Protein AF-R6QB20-F1 (afdb_monomer)

Nearest PDB structures (foldseek):
  4xhf-assembly3_C  TM=6.180E-01  e=1.637E-06  Shewanella oneidensis MR-1
  8jz1-assembly1_B  TM=5.005E-01  e=9.309E-01  Dioscoreophyllum cumminsii
  5btu-assembly1_A  TM=4.008E-01  e=1.352E+00  Streptomyces rugosporus
  5bu3-assembly2_D  TM=3.676E-01  e=1.531E+00  Streptomyces rugosporus
  7uqn-assembly1_A-2  TM=4.334E-01  e=5.314E+00  Papaver somniferum

Mean predicted aligned error: 7.31 Å

Structure (mmCIF, N/CA/C/O backbone):
data_AF-R6QB20-F1
#
_entry.id   AF-R6QB20-F1
#
loop_
_atom_site.group_PDB
_atom_site.id
_atom_site.type_symbol
_atom_site.label_atom_id
_atom_site.label_alt_id
_atom_site.label_comp_id
_atom_site.label_asym_id
_atom_site.label_entity_id
_atom_site.label_seq_id
_atom_site.pdbx_PDB_ins_code
_atom_site.Cartn_x
_atom_site.Cartn_y
_atom_site.Cartn_z
_atom_site.occupancy
_atom_site.B_iso_or_equiv
_atom_site.auth_seq_id
_atom_site.auth_comp_id
_atom_site.auth_asym_id
_atom_site.auth_atom_id
_atom_site.pdbx_PDB_model_num
ATOM 1 N N . MET A 1 1 ? 30.425 18.078 -45.947 1.00 58.06 1 MET A N 1
ATOM 2 C CA . MET A 1 1 ? 30.416 16.797 -45.203 1.00 58.06 1 MET A CA 1
ATOM 3 C C . MET A 1 1 ? 28.978 16.293 -45.205 1.00 58.06 1 MET A C 1
ATOM 5 O O . MET A 1 1 ? 28.099 17.052 -44.828 1.00 58.06 1 MET A O 1
ATOM 9 N N . SER A 1 2 ? 28.707 15.123 -45.791 1.00 74.38 2 SER A N 1
ATOM 10 C CA . SER A 1 2 ? 27.338 14.713 -46.153 1.00 74.38 2 SER A CA 1
ATOM 11 C C . SER A 1 2 ? 26.527 14.269 -44.929 1.00 74.38 2 SER A C 1
ATOM 13 O O . SER A 1 2 ? 26.894 13.293 -44.278 1.00 74.38 2 SER A O 1
ATOM 15 N N . ILE A 1 3 ? 25.431 14.976 -44.636 1.00 85.69 3 ILE A N 1
ATOM 16 C CA . ILE A 1 3 ? 24.543 14.746 -43.479 1.00 85.69 3 ILE A CA 1
ATOM 17 C C . ILE A 1 3 ? 23.710 13.457 -43.580 1.00 85.69 3 ILE A C 1
ATOM 19 O O . ILE A 1 3 ? 23.201 12.951 -42.585 1.00 85.69 3 ILE A O 1
ATOM 23 N N . VAL A 1 4 ? 23.631 12.868 -44.774 1.00 90.31 4 VAL A N 1
ATOM 24 C CA . VAL A 1 4 ? 22.886 11.626 -45.025 1.00 90.31 4 VAL A CA 1
ATOM 25 C C . VAL A 1 4 ? 23.517 10.430 -44.304 1.00 90.31 4 VAL A C 1
ATOM 27 O O . VAL A 1 4 ? 22.805 9.569 -43.797 1.00 90.31 4 VAL A O 1
ATOM 30 N N . LYS A 1 5 ? 24.853 10.387 -44.203 1.00 87.75 5 LYS A N 1
ATOM 31 C CA . LYS A 1 5 ? 25.569 9.308 -43.503 1.00 87.75 5 LYS A CA 1
ATOM 32 C C . LYS A 1 5 ? 25.230 9.251 -42.004 1.00 87.75 5 LYS A C 1
ATOM 34 O O . LYS A 1 5 ? 24.810 8.186 -41.562 1.00 87.75 5 LYS A O 1
ATOM 39 N N . PRO A 1 6 ? 25.358 10.339 -41.218 1.00 91.00 6 PRO A N 1
ATOM 40 C CA . PRO A 1 6 ? 24.983 10.301 -39.805 1.00 91.00 6 PRO A CA 1
ATOM 41 C C . PRO A 1 6 ? 23.481 10.060 -39.592 1.00 91.00 6 PRO A C 1
ATOM 43 O O . PRO A 1 6 ? 23.130 9.338 -38.665 1.00 91.00 6 PRO A O 1
ATOM 46 N N . ALA A 1 7 ? 22.603 10.569 -40.467 1.00 93.12 7 ALA A N 1
ATOM 47 C CA . ALA A 1 7 ? 21.161 10.312 -40.376 1.00 93.12 7 ALA A CA 1
ATOM 48 C C . ALA A 1 7 ? 20.808 8.824 -40.569 1.00 93.12 7 ALA A C 1
ATOM 50 O O . ALA A 1 7 ? 20.033 8.266 -39.796 1.00 93.12 7 ALA A O 1
ATOM 51 N N . ALA A 1 8 ? 21.412 8.160 -41.560 1.00 94.00 8 ALA A N 1
ATOM 52 C CA . ALA A 1 8 ? 21.197 6.733 -41.798 1.00 94.00 8 ALA A CA 1
ATOM 53 C C . ALA A 1 8 ? 21.749 5.863 -40.657 1.00 94.00 8 ALA A C 1
ATOM 55 O O . ALA A 1 8 ? 21.098 4.908 -40.240 1.00 94.00 8 ALA A O 1
ATOM 56 N N . ILE A 1 9 ? 22.925 6.213 -40.121 1.00 95.00 9 ILE A N 1
ATOM 57 C CA . ILE A 1 9 ? 23.518 5.511 -38.974 1.00 95.00 9 ILE A CA 1
ATOM 58 C C . ILE A 1 9 ? 22.607 5.630 -37.746 1.00 95.00 9 ILE A C 1
ATOM 60 O O . ILE A 1 9 ? 22.343 4.626 -37.090 1.00 95.00 9 ILE A O 1
ATOM 64 N N . LEU A 1 10 ? 22.083 6.828 -37.465 1.00 94.94 10 LEU A N 1
ATOM 65 C CA . LEU A 1 10 ? 21.158 7.042 -36.353 1.00 94.94 10 LEU A CA 1
ATOM 66 C C . LEU A 1 10 ? 19.876 6.217 -36.514 1.00 94.94 10 LEU A C 1
ATOM 68 O O . LEU A 1 10 ? 19.465 5.558 -35.567 1.00 94.94 10 LEU A O 1
ATOM 72 N N . LEU A 1 11 ? 19.283 6.196 -37.713 1.00 95.56 11 LEU A N 1
ATOM 73 C CA . LEU A 1 11 ? 18.075 5.414 -37.990 1.00 95.56 11 LEU A CA 1
ATOM 74 C C . LEU A 1 11 ? 18.293 3.916 -37.739 1.00 95.56 11 LEU A C 1
ATOM 76 O O . LEU A 1 11 ? 17.445 3.270 -37.127 1.00 95.56 11 LEU A O 1
ATOM 80 N N . ILE A 1 12 ? 19.438 3.376 -38.163 1.00 96.75 12 ILE A N 1
ATOM 81 C CA . ILE A 1 12 ? 19.791 1.968 -37.934 1.00 96.75 12 ILE A CA 1
ATOM 82 C C . ILE A 1 12 ? 19.954 1.689 -36.439 1.00 96.75 12 ILE A C 1
ATOM 84 O O . ILE A 1 12 ? 19.415 0.704 -35.941 1.00 96.75 12 ILE A O 1
ATOM 88 N N . ILE A 1 13 ? 20.656 2.558 -35.708 1.00 96.12 13 ILE A N 1
ATOM 89 C CA . ILE A 1 13 ? 20.839 2.398 -34.261 1.00 96.12 13 ILE A CA 1
ATOM 90 C C . ILE A 1 13 ? 19.486 2.446 -33.543 1.00 96.12 13 ILE A C 1
ATOM 92 O O . ILE A 1 13 ? 19.210 1.569 -32.730 1.00 96.12 13 ILE A O 1
ATOM 96 N N . CYS A 1 14 ? 18.618 3.407 -33.871 1.00 95.75 14 CYS A N 1
ATOM 97 C CA . CYS A 1 14 ? 17.274 3.495 -33.299 1.00 95.75 14 CYS A CA 1
ATOM 98 C C . CYS A 1 14 ? 16.456 2.230 -33.582 1.00 95.75 14 CYS A C 1
ATOM 100 O O . CYS A 1 14 ? 15.867 1.679 -32.659 1.00 95.75 14 CYS A O 1
ATOM 102 N N . ALA A 1 15 ? 16.471 1.728 -34.821 1.00 96.00 15 ALA A N 1
ATOM 103 C CA . ALA A 1 15 ? 15.758 0.505 -35.182 1.00 96.00 15 ALA A CA 1
ATOM 104 C C . ALA A 1 15 ? 16.257 -0.713 -34.387 1.00 96.00 15 ALA A C 1
ATOM 106 O O . ALA A 1 15 ? 15.451 -1.503 -33.899 1.00 96.00 15 ALA A O 1
ATOM 107 N N . ILE A 1 16 ? 17.575 -0.840 -34.204 1.00 96.94 16 ILE A N 1
ATOM 108 C CA . ILE A 1 16 ? 18.170 -1.926 -33.417 1.00 96.94 16 ILE A CA 1
ATOM 109 C C . ILE A 1 16 ? 17.792 -1.794 -31.936 1.00 96.94 16 ILE A C 1
ATOM 111 O O . ILE A 1 16 ? 17.337 -2.767 -31.343 1.00 96.94 16 ILE A O 1
ATOM 115 N N . VAL A 1 17 ? 17.936 -0.607 -31.336 1.00 96.12 17 VAL A N 1
ATOM 116 C CA . VAL A 1 17 ? 17.628 -0.381 -29.912 1.00 96.12 17 VAL A CA 1
ATOM 117 C C . VAL A 1 17 ? 16.144 -0.602 -29.624 1.00 96.12 17 VAL A C 1
ATOM 119 O O . VAL A 1 17 ? 15.814 -1.309 -28.675 1.00 96.12 17 VAL A O 1
ATOM 122 N N . SER A 1 18 ? 15.245 -0.066 -30.454 1.00 94.88 18 SER A N 1
ATOM 123 C CA . SER A 1 18 ? 13.803 -0.296 -30.319 1.00 94.88 18 SER A CA 1
ATOM 124 C C . SER A 1 18 ? 13.433 -1.764 -30.532 1.00 94.88 18 SER A C 1
ATOM 126 O O . SER A 1 18 ? 12.579 -2.275 -29.814 1.00 94.88 18 SER A O 1
ATOM 128 N N . GLY A 1 19 ? 14.090 -2.460 -31.466 1.00 95.50 19 GLY A N 1
ATOM 129 C CA . GLY A 1 19 ? 13.888 -3.894 -31.684 1.00 95.50 19 GLY A CA 1
ATOM 130 C C . GLY A 1 19 ? 14.308 -4.739 -30.479 1.00 95.50 19 GLY A C 1
ATOM 131 O O . GLY A 1 19 ? 13.548 -5.598 -30.037 1.00 95.50 19 GLY A O 1
ATOM 132 N N . ILE A 1 20 ? 15.480 -4.456 -29.901 1.00 95.44 20 ILE A N 1
ATOM 133 C CA . ILE A 1 20 ? 15.955 -5.126 -28.681 1.00 95.44 20 ILE A CA 1
ATOM 134 C C . ILE A 1 20 ? 15.006 -4.839 -27.515 1.00 95.44 20 ILE A C 1
ATOM 136 O O . ILE A 1 20 ? 14.614 -5.768 -26.814 1.00 95.44 20 ILE A O 1
ATOM 140 N N . LEU A 1 21 ? 14.601 -3.580 -27.322 1.00 92.62 21 LEU A N 1
ATOM 141 C CA . LEU A 1 21 ? 13.688 -3.199 -26.245 1.00 92.62 21 LEU A CA 1
ATOM 142 C C . LEU A 1 21 ? 12.317 -3.875 -26.390 1.00 92.62 21 LEU A C 1
ATOM 144 O O . LEU A 1 21 ? 11.781 -4.370 -25.403 1.00 92.62 21 LEU A O 1
ATOM 148 N N . GLY A 1 22 ? 11.783 -3.949 -27.612 1.00 92.12 22 GLY A N 1
ATOM 149 C CA . GLY A 1 22 ? 10.528 -4.642 -27.903 1.00 92.12 22 GLY A CA 1
ATOM 150 C C . GLY A 1 22 ? 10.599 -6.139 -27.598 1.00 92.12 22 GLY A C 1
ATOM 151 O O . GLY A 1 22 ? 9.698 -6.669 -26.957 1.00 92.12 22 GLY A O 1
ATOM 152 N N . TYR A 1 23 ? 11.693 -6.803 -27.983 1.00 93.25 23 TYR A N 1
ATOM 153 C CA . TYR A 1 23 ? 11.905 -8.220 -27.673 1.00 93.25 23 TYR A CA 1
ATOM 154 C C . TYR A 1 23 ? 12.045 -8.474 -26.168 1.00 93.25 23 TYR A C 1
ATOM 156 O O . TYR A 1 23 ? 11.428 -9.395 -25.638 1.00 93.25 23 TYR A O 1
ATOM 164 N N . VAL A 1 24 ? 12.830 -7.647 -25.467 1.00 90.06 24 VAL A N 1
ATOM 165 C CA . VAL A 1 24 ? 12.967 -7.747 -24.007 1.00 90.06 24 VAL A CA 1
ATOM 166 C C . VAL A 1 24 ? 11.603 -7.584 -23.345 1.00 90.06 24 VAL A C 1
ATOM 168 O O . VAL A 1 24 ? 11.243 -8.427 -22.533 1.00 90.06 24 VAL A O 1
ATOM 171 N N . ASN A 1 25 ? 10.827 -6.573 -23.744 1.00 88.44 25 ASN A N 1
ATOM 172 C CA . ASN A 1 25 ? 9.492 -6.329 -23.208 1.00 88.44 25 ASN A CA 1
ATOM 173 C C . ASN A 1 25 ? 8.558 -7.540 -23.384 1.00 88.44 25 ASN A C 1
ATOM 175 O O . ASN A 1 25 ? 7.886 -7.934 -22.432 1.00 88.44 25 ASN A O 1
ATOM 179 N N . ASP A 1 26 ? 8.541 -8.152 -24.570 1.00 88.06 26 ASP A N 1
ATOM 180 C CA . ASP A 1 26 ? 7.696 -9.316 -24.871 1.00 88.06 26 ASP A CA 1
ATOM 181 C C . ASP A 1 26 ? 8.045 -10.521 -23.979 1.00 88.06 26 ASP A C 1
ATOM 183 O O . ASP A 1 26 ? 7.175 -11.114 -23.341 1.00 88.06 26 ASP A O 1
ATOM 187 N N . VAL A 1 27 ? 9.342 -10.809 -23.821 1.00 86.75 27 VAL A N 1
ATOM 188 C CA . VAL A 1 27 ? 9.823 -11.893 -22.947 1.00 86.75 27 VAL A CA 1
ATOM 189 C C . VAL A 1 27 ? 9.562 -11.599 -21.463 1.00 86.75 27 VAL A C 1
ATOM 191 O O . VAL A 1 27 ? 9.302 -12.524 -20.694 1.00 86.75 27 VAL A O 1
ATOM 194 N N . THR A 1 28 ? 9.616 -10.333 -21.033 1.00 82.88 28 THR A N 1
ATOM 195 C CA . THR A 1 28 ? 9.435 -9.957 -19.621 1.00 82.88 28 THR A CA 1
ATOM 196 C C . THR A 1 28 ? 7.980 -9.776 -19.199 1.00 82.88 28 THR A C 1
ATOM 198 O O . THR A 1 28 ? 7.689 -9.879 -18.011 1.00 82.88 28 THR A O 1
ATOM 201 N N . THR A 1 29 ? 7.051 -9.537 -20.127 1.00 81.81 29 THR A N 1
ATOM 202 C CA . THR A 1 29 ? 5.655 -9.209 -19.781 1.00 81.81 29 THR A CA 1
ATOM 203 C C . THR A 1 29 ? 4.974 -10.340 -19.003 1.00 81.81 29 THR A C 1
ATOM 205 O O . THR A 1 29 ? 4.369 -10.101 -17.960 1.00 81.81 29 THR A O 1
ATOM 208 N N . ALA A 1 30 ? 5.112 -11.587 -19.461 1.00 80.38 30 ALA A N 1
ATOM 209 C CA . ALA A 1 30 ? 4.502 -12.743 -18.803 1.00 80.38 30 ALA A CA 1
ATOM 210 C C . ALA A 1 30 ? 5.030 -13.009 -17.373 1.00 80.38 30 ALA A C 1
ATOM 212 O O . ALA A 1 30 ? 4.208 -13.171 -16.467 1.00 80.38 30 ALA A O 1
ATOM 213 N N . PRO A 1 31 ? 6.356 -13.052 -17.113 1.00 79.88 31 PRO A N 1
ATOM 214 C CA . PRO A 1 31 ? 6.858 -13.247 -15.754 1.00 79.88 31 PRO A CA 1
ATOM 215 C C . PRO A 1 31 ? 6.544 -12.071 -14.821 1.00 79.88 31 PRO A C 1
ATOM 217 O O . PRO A 1 31 ? 6.307 -12.316 -13.642 1.00 79.88 31 PRO A O 1
ATOM 220 N N . ILE A 1 32 ? 6.488 -10.831 -15.326 1.00 78.94 32 ILE A N 1
ATOM 221 C CA . ILE A 1 32 ? 6.055 -9.668 -14.534 1.00 78.94 32 ILE A CA 1
ATOM 222 C C . ILE A 1 32 ? 4.594 -9.837 -14.122 1.00 78.94 32 ILE A C 1
ATOM 224 O O . ILE A 1 32 ? 4.299 -9.792 -12.937 1.00 78.94 32 ILE A O 1
ATOM 228 N N . ALA A 1 33 ? 3.700 -10.157 -15.061 1.00 78.62 33 ALA A N 1
ATOM 229 C CA . ALA A 1 33 ? 2.288 -10.367 -14.746 1.00 78.62 33 ALA A CA 1
ATOM 230 C C . ALA A 1 33 ? 2.070 -11.499 -13.722 1.00 78.62 33 ALA A C 1
ATOM 232 O O . ALA A 1 33 ? 1.212 -11.399 -12.847 1.00 78.62 33 ALA A O 1
ATOM 233 N N . ALA A 1 34 ? 2.859 -12.577 -13.802 1.00 78.94 34 ALA A N 1
ATOM 234 C CA . ALA A 1 34 ? 2.801 -13.667 -12.830 1.00 78.94 34 ALA A CA 1
ATOM 235 C C . ALA A 1 34 ? 3.319 -13.250 -11.442 1.00 78.94 34 ALA A C 1
ATOM 237 O O . ALA A 1 34 ? 2.730 -13.632 -10.429 1.00 78.94 34 ALA A O 1
ATOM 238 N N . ALA A 1 35 ? 4.407 -12.477 -11.389 1.00 78.12 35 ALA A N 1
ATOM 239 C CA . ALA A 1 35 ? 4.949 -11.943 -10.144 1.00 78.12 35 ALA A CA 1
ATOM 240 C C . ALA A 1 35 ? 3.993 -10.926 -9.504 1.00 78.12 35 ALA A C 1
ATOM 242 O O . ALA A 1 35 ? 3.761 -10.992 -8.298 1.00 78.12 35 ALA A O 1
ATOM 243 N N . ASP A 1 36 ? 3.388 -10.055 -10.310 1.00 80.06 36 ASP A N 1
ATOM 244 C CA . ASP A 1 36 ? 2.406 -9.066 -9.873 1.00 80.06 36 ASP A CA 1
ATOM 245 C C . ASP A 1 36 ? 1.179 -9.761 -9.294 1.00 80.06 36 ASP A C 1
ATOM 247 O O . ASP A 1 36 ? 0.813 -9.490 -8.157 1.00 80.06 36 ASP A O 1
ATOM 251 N N . LYS A 1 37 ? 0.610 -10.745 -10.006 1.00 78.38 37 LYS A N 1
ATOM 252 C CA . LYS A 1 37 ? -0.532 -11.521 -9.505 1.00 78.38 37 LYS A CA 1
ATOM 253 C C . LYS A 1 37 ? -0.220 -12.200 -8.171 1.00 78.38 37 LYS A C 1
ATOM 255 O O . LYS A 1 37 ? -1.018 -12.122 -7.242 1.00 78.38 37 LYS A O 1
ATOM 260 N N . LYS A 1 38 ? 0.947 -12.841 -8.063 1.00 83.56 38 LYS A N 1
ATOM 261 C CA . LYS A 1 38 ? 1.379 -13.480 -6.816 1.00 83.56 38 LYS A CA 1
ATOM 262 C C . LYS A 1 38 ? 1.516 -12.458 -5.683 1.00 83.56 38 LYS A C 1
ATOM 264 O O . LYS A 1 38 ? 1.049 -12.712 -4.580 1.00 83.56 38 LYS A O 1
ATOM 269 N N . THR A 1 39 ? 2.125 -11.309 -5.962 1.00 84.25 39 THR A N 1
ATOM 270 C CA . THR A 1 39 ? 2.299 -10.231 -4.979 1.00 84.25 39 THR A CA 1
ATOM 271 C C . THR A 1 39 ? 0.946 -9.681 -4.538 1.00 84.25 39 THR A C 1
ATOM 273 O O . THR A 1 39 ? 0.722 -9.503 -3.349 1.00 84.25 39 THR A O 1
ATOM 276 N N . THR A 1 40 ? 0.010 -9.484 -5.468 1.00 84.81 40 THR A N 1
ATOM 277 C CA . THR A 1 40 ? -1.364 -9.067 -5.172 1.00 84.81 40 THR A CA 1
ATOM 278 C C . THR A 1 40 ? -2.069 -10.073 -4.264 1.00 84.81 40 THR A C 1
ATOM 280 O O . THR A 1 40 ? -2.634 -9.666 -3.255 1.00 84.81 40 THR A O 1
ATOM 283 N N . GLU A 1 41 ? -2.002 -11.372 -4.564 1.00 85.25 41 GLU A N 1
ATOM 284 C CA . GLU A 1 41 ? -2.599 -12.423 -3.724 1.00 85.25 41 GLU A CA 1
ATOM 285 C C . GLU A 1 41 ? -1.961 -12.476 -2.322 1.00 85.25 41 GLU A C 1
ATOM 287 O O . GLU A 1 41 ? -2.660 -12.607 -1.316 1.00 85.25 41 GLU A O 1
ATOM 292 N N . GLU A 1 42 ? -0.635 -12.338 -2.229 1.00 89.38 42 GLU A N 1
ATOM 293 C CA . GLU A 1 42 ? 0.084 -12.266 -0.951 1.00 89.38 42 GLU A CA 1
ATOM 294 C C . GLU A 1 42 ? -0.313 -11.019 -0.147 1.00 89.38 42 GLU A C 1
ATOM 296 O O . GLU A 1 42 ? -0.587 -11.123 1.050 1.00 89.38 42 GLU A O 1
ATOM 301 N N . SER A 1 43 ? -0.411 -9.856 -0.796 1.00 92.06 43 SER A N 1
ATOM 302 C CA . SER A 1 43 ? -0.860 -8.605 -0.181 1.00 92.06 43 SER A CA 1
ATOM 303 C C . SER A 1 43 ? -2.297 -8.694 0.315 1.00 92.06 43 SER A C 1
ATOM 305 O O . SER A 1 43 ? -2.567 -8.270 1.436 1.00 92.06 43 SER A O 1
ATOM 307 N N . MET A 1 44 ? -3.195 -9.293 -0.468 1.00 91.50 44 MET A N 1
ATOM 308 C CA . MET A 1 44 ? -4.591 -9.506 -0.089 1.00 91.50 44 MET A CA 1
ATOM 309 C C . MET A 1 44 ? -4.680 -10.335 1.197 1.00 91.50 44 MET A C 1
ATOM 311 O O . MET A 1 44 ? -5.293 -9.910 2.177 1.00 91.50 44 MET A O 1
ATOM 315 N N . ASN A 1 45 ? -3.976 -11.468 1.245 1.00 90.88 45 ASN A N 1
ATOM 316 C CA . ASN A 1 45 ? -3.938 -12.325 2.433 1.00 90.88 45 ASN A CA 1
ATOM 317 C C . ASN A 1 45 ? -3.255 -11.655 3.639 1.00 90.88 45 ASN A C 1
ATOM 319 O O . ASN A 1 45 ? -3.594 -11.961 4.781 1.00 90.88 45 ASN A O 1
ATOM 323 N N . ALA A 1 46 ? -2.302 -10.748 3.403 1.00 91.69 46 ALA A N 1
ATOM 324 C CA . ALA A 1 46 ? -1.637 -9.995 4.463 1.00 91.69 46 ALA A CA 1
ATOM 325 C C . ALA A 1 46 ? -2.546 -8.927 5.091 1.00 91.69 46 ALA A C 1
ATOM 327 O O . ALA A 1 46 ? -2.412 -8.646 6.281 1.00 91.69 46 ALA A O 1
ATOM 328 N N . VAL A 1 47 ? -3.453 -8.327 4.312 1.00 92.75 47 VAL A N 1
ATOM 329 C CA . VAL A 1 47 ? -4.363 -7.292 4.822 1.00 92.75 47 VAL A CA 1
ATOM 330 C C . VAL A 1 47 ? -5.660 -7.855 5.383 1.00 92.75 47 VAL A C 1
ATOM 332 O O . VAL A 1 47 ? -6.227 -7.254 6.291 1.00 92.75 47 VAL A O 1
ATOM 335 N N . LEU A 1 48 ? -6.124 -9.004 4.889 1.00 91.25 48 LEU A N 1
ATOM 336 C CA . LEU A 1 48 ? -7.313 -9.690 5.388 1.00 91.25 48 LEU A CA 1
ATOM 337 C C . LEU A 1 48 ? -7.052 -11.201 5.413 1.00 91.25 48 LEU A C 1
ATOM 339 O O . LEU A 1 48 ? -7.204 -11.904 4.413 1.00 91.25 48 LEU A O 1
ATOM 343 N N . ALA A 1 49 ? -6.649 -11.702 6.579 1.00 88.88 49 ALA A N 1
ATOM 344 C CA . ALA A 1 49 ? -6.367 -13.121 6.773 1.00 88.88 49 ALA A CA 1
ATOM 345 C C . ALA A 1 49 ? -7.631 -13.976 6.601 1.00 88.88 49 ALA A C 1
ATOM 347 O O . ALA A 1 49 ? -8.734 -13.518 6.896 1.00 88.88 49 ALA A O 1
ATOM 348 N N . ASP A 1 50 ? -7.476 -15.234 6.181 1.00 85.94 50 ASP A N 1
ATOM 349 C CA . ASP A 1 50 ? -8.545 -16.244 6.085 1.00 85.94 50 ASP A CA 1
ATOM 350 C C . ASP A 1 50 ? -9.790 -15.790 5.296 1.00 85.94 50 ASP A C 1
ATOM 352 O O . ASP A 1 50 ? -10.923 -16.100 5.677 1.00 85.94 50 ASP A O 1
ATOM 356 N N . ALA A 1 51 ? -9.597 -15.000 4.238 1.00 88.81 51 ALA A N 1
ATOM 357 C CA . ALA A 1 51 ? -10.658 -14.588 3.326 1.00 88.81 51 ALA A CA 1
ATOM 358 C C . ALA A 1 51 ? -10.655 -15.445 2.052 1.00 88.81 51 ALA A C 1
ATOM 360 O O . ALA A 1 51 ? -9.604 -15.786 1.511 1.00 88.81 51 ALA A O 1
ATOM 361 N N . GLN A 1 52 ? -11.846 -15.773 1.553 1.00 91.31 52 GLN A N 1
ATOM 362 C CA . GLN A 1 52 ? -12.035 -16.306 0.207 1.00 91.31 52 GLN A CA 1
ATOM 363 C C . GLN A 1 52 ? -12.286 -15.138 -0.745 1.00 91.31 52 GLN A C 1
ATOM 365 O O . GLN A 1 52 ? -13.287 -14.435 -0.617 1.00 91.31 52 GLN A O 1
ATOM 370 N N . TRP A 1 53 ? -11.363 -14.903 -1.673 1.00 92.19 53 TRP A N 1
ATOM 371 C CA . TRP A 1 53 ? -11.427 -13.751 -2.568 1.00 92.19 53 TRP A CA 1
ATOM 372 C C . TRP A 1 53 ? -12.485 -13.936 -3.654 1.00 92.19 53 TRP A C 1
ATOM 374 O O . TRP A 1 53 ? -12.480 -14.934 -4.377 1.00 92.19 53 TRP A O 1
ATOM 384 N N . GLY A 1 54 ? -13.399 -12.970 -3.745 1.00 89.62 54 GLY A N 1
ATOM 385 C CA . GLY A 1 54 ? -14.353 -12.856 -4.841 1.00 89.62 54 GLY A CA 1
ATOM 386 C C . GLY A 1 54 ? -13.737 -12.211 -6.083 1.00 89.62 54 GLY A C 1
ATOM 387 O O . GLY A 1 54 ? -12.519 -12.126 -6.234 1.00 89.62 54 GLY A O 1
ATOM 388 N N . GLU A 1 55 ? -14.594 -11.751 -6.991 1.00 89.81 55 GLU A N 1
ATOM 389 C CA . GLU A 1 55 ? -14.161 -11.069 -8.211 1.00 89.81 55 GLU A CA 1
ATOM 390 C C . GLU A 1 55 ? -13.627 -9.664 -7.899 1.00 89.81 55 GLU A C 1
ATOM 392 O O . GLU A 1 55 ? -14.279 -8.875 -7.213 1.00 89.81 55 GLU A O 1
ATOM 397 N N . THR A 1 56 ? -12.433 -9.354 -8.405 1.00 92.38 56 THR A N 1
ATOM 398 C CA . THR A 1 56 ? -11.847 -8.014 -8.315 1.00 92.38 56 THR A CA 1
ATOM 399 C C . THR A 1 56 ? -12.605 -7.047 -9.214 1.00 92.38 56 THR A C 1
ATOM 401 O O . THR A 1 56 ? -12.749 -7.280 -10.413 1.00 92.38 56 THR A O 1
ATOM 404 N N . VAL A 1 57 ? -13.034 -5.927 -8.639 1.00 92.69 57 VAL A N 1
ATOM 405 C CA . VAL A 1 57 ? -13.630 -4.815 -9.372 1.00 92.69 57 VAL A CA 1
ATOM 406 C C . VAL A 1 57 ? -12.557 -3.760 -9.606 1.00 92.69 57 VAL A C 1
ATOM 408 O O . VAL A 1 57 ? -12.090 -3.110 -8.670 1.00 92.69 57 VAL A O 1
ATOM 411 N N . GLU A 1 58 ? -12.161 -3.601 -10.865 1.00 93.12 58 GLU A N 1
ATOM 412 C CA . GLU A 1 58 ? -11.261 -2.533 -11.299 1.00 93.12 58 GLU A CA 1
ATOM 413 C C . GLU A 1 58 ? -12.015 -1.200 -11.351 1.00 93.12 58 GLU A C 1
ATOM 415 O O . GLU A 1 58 ? -13.107 -1.097 -11.915 1.00 93.12 58 GLU A O 1
ATOM 420 N N . VAL A 1 59 ? -11.413 -0.165 -10.776 1.00 93.12 5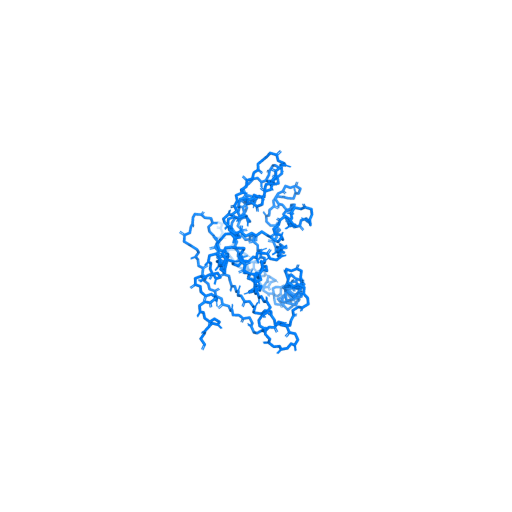9 VAL A N 1
ATOM 421 C CA . VAL A 1 59 ? -11.946 1.195 -10.728 1.00 93.12 59 VAL A CA 1
ATOM 422 C C . VAL A 1 59 ?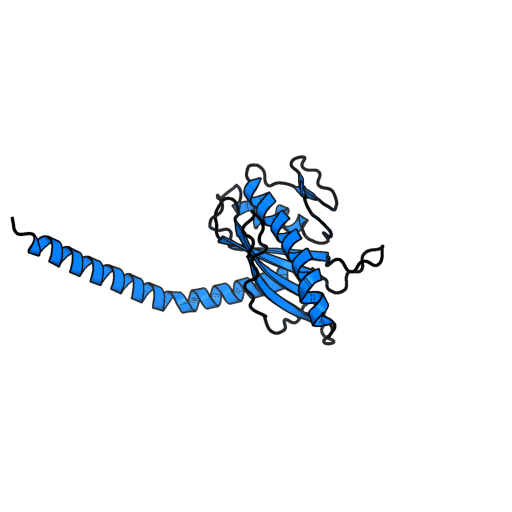 -10.846 2.197 -11.073 1.00 93.12 59 VAL A C 1
ATOM 424 O O . VAL A 1 59 ? -9.661 1.892 -11.060 1.00 93.12 59 VAL A O 1
ATOM 427 N N . ASN A 1 60 ? -11.229 3.422 -11.410 1.00 92.69 60 ASN A N 1
ATOM 428 C CA . ASN A 1 60 ? -10.280 4.523 -11.539 1.00 92.69 60 ASN A CA 1
ATOM 429 C C . ASN A 1 60 ? -10.855 5.731 -10.810 1.00 92.69 60 ASN A C 1
ATOM 431 O O . ASN A 1 60 ? -11.372 6.662 -11.429 1.00 92.69 60 ASN A O 1
ATOM 435 N N . TYR A 1 61 ? -10.872 5.637 -9.483 1.00 91.88 61 TYR A N 1
ATOM 436 C CA . TYR A 1 61 ? -11.418 6.681 -8.631 1.00 91.88 61 TYR A CA 1
ATOM 437 C C . TYR A 1 61 ? -10.287 7.591 -8.161 1.00 91.88 61 TYR A C 1
ATOM 439 O O . TYR A 1 61 ? -9.494 7.227 -7.293 1.00 91.88 61 TYR A O 1
ATOM 447 N N . GLU A 1 62 ? -10.215 8.778 -8.757 1.00 90.94 62 GLU A N 1
ATOM 448 C CA . GLU A 1 62 ? -9.348 9.856 -8.292 1.00 90.94 62 GLU A CA 1
ATOM 449 C C . GLU A 1 62 ? -10.025 10.548 -7.107 1.00 90.94 62 GLU A C 1
ATOM 451 O O . GLU A 1 62 ? -11.163 11.009 -7.215 1.00 90.94 62 GLU A O 1
ATOM 456 N N . THR A 1 63 ? -9.336 10.637 -5.969 1.00 84.12 63 THR A N 1
ATOM 457 C CA . THR A 1 63 ? -9.910 11.211 -4.738 1.00 84.12 63 THR A CA 1
ATOM 458 C C . THR A 1 63 ? -10.137 12.722 -4.845 1.00 84.12 63 THR A C 1
ATOM 460 O O . THR A 1 63 ? -10.886 13.296 -4.052 1.00 84.12 63 THR A O 1
ATOM 463 N N . GLY A 1 64 ? -9.537 13.365 -5.856 1.00 75.38 64 GLY A N 1
ATOM 464 C CA . GLY A 1 64 ? -9.660 14.797 -6.132 1.00 75.38 64 GLY A CA 1
ATOM 465 C C . GLY A 1 64 ? -8.931 15.681 -5.121 1.00 75.38 64 GLY A C 1
ATOM 466 O O . GLY A 1 64 ? -9.134 16.895 -5.119 1.00 75.38 64 GLY A O 1
ATOM 467 N N . ASP A 1 65 ? -8.109 15.084 -4.259 1.00 75.31 65 ASP A N 1
ATOM 468 C CA . ASP A 1 65 ? -7.287 15.786 -3.288 1.00 75.31 65 ASP A CA 1
ATOM 469 C C . ASP A 1 65 ? -5.900 16.148 -3.849 1.00 75.31 65 ASP A C 1
ATOM 471 O O . ASP A 1 65 ? -5.476 15.702 -4.919 1.00 75.31 65 ASP A O 1
ATOM 475 N N . ASP A 1 66 ? -5.158 16.961 -3.097 1.00 74.81 66 ASP A N 1
ATOM 476 C CA . ASP A 1 66 ? -3.780 17.327 -3.444 1.00 74.81 66 ASP A CA 1
ATOM 477 C C . ASP A 1 66 ? -2.780 16.163 -3.248 1.00 74.81 66 ASP A C 1
ATOM 479 O O . ASP A 1 66 ? -1.600 16.295 -3.597 1.00 74.81 66 ASP A O 1
ATOM 483 N N . ASN A 1 67 ? -3.216 15.023 -2.691 1.00 73.69 67 ASN A N 1
ATOM 484 C CA . ASN A 1 67 ? -2.365 13.863 -2.413 1.00 73.69 67 ASN A CA 1
ATOM 485 C C . ASN A 1 67 ? -2.154 12.996 -3.661 1.00 73.69 67 ASN A C 1
ATOM 487 O O . ASN A 1 67 ? -1.189 12.230 -3.723 1.00 73.69 67 ASN A O 1
ATOM 491 N N . GLY A 1 68 ? -3.006 13.151 -4.681 1.00 85.50 68 GLY A N 1
ATOM 492 C CA . GLY A 1 68 ? -2.905 12.398 -5.930 1.00 85.50 68 GLY A CA 1
ATOM 493 C C . GLY A 1 68 ? -3.174 10.909 -5.726 1.00 85.50 68 GLY A C 1
ATOM 494 O O . GLY A 1 68 ? -2.549 10.075 -6.386 1.00 85.50 68 GLY A O 1
ATOM 495 N N . THR A 1 69 ? -4.051 10.584 -4.774 1.00 93.44 69 THR A N 1
ATOM 496 C CA . THR A 1 69 ? -4.481 9.216 -4.502 1.00 93.44 69 THR A CA 1
ATOM 497 C C . THR A 1 69 ? -5.472 8.761 -5.575 1.00 93.44 69 THR A C 1
ATOM 499 O O . THR A 1 69 ? -6.438 9.448 -5.910 1.00 93.44 69 THR A O 1
ATOM 502 N N . VAL A 1 70 ? -5.236 7.566 -6.107 1.00 95.75 70 VAL A N 1
ATOM 503 C CA . VAL A 1 70 ? -6.115 6.883 -7.053 1.00 95.75 70 VAL A CA 1
ATOM 504 C C . VAL A 1 70 ? -6.410 5.495 -6.511 1.00 95.75 70 VAL A C 1
ATOM 506 O O . VAL A 1 70 ? -5.499 4.689 -6.316 1.00 95.75 70 VAL A O 1
ATOM 509 N N . ILE A 1 71 ? -7.684 5.206 -6.277 1.00 95.56 71 ILE A N 1
ATOM 510 C CA . ILE A 1 71 ? -8.141 3.856 -5.953 1.00 95.56 71 ILE A CA 1
ATOM 511 C C . ILE A 1 71 ? -8.307 3.117 -7.276 1.00 95.56 71 ILE A C 1
ATOM 513 O O . ILE A 1 71 ? -9.014 3.591 -8.169 1.00 95.56 71 ILE A O 1
ATOM 517 N N . THR A 1 72 ? -7.614 1.986 -7.406 1.00 95.56 72 THR A N 1
ATOM 518 C CA . THR A 1 72 ? -7.497 1.244 -8.669 1.00 95.56 72 THR A CA 1
ATOM 519 C C . THR A 1 72 ? -8.351 -0.013 -8.690 1.00 95.56 72 THR A C 1
ATOM 521 O O . THR A 1 72 ? -8.799 -0.434 -9.746 1.00 95.56 72 THR A O 1
ATOM 524 N N . SER A 1 73 ? -8.590 -0.640 -7.540 1.00 94.56 73 SER A N 1
ATOM 525 C CA . SER A 1 73 ? -9.493 -1.787 -7.466 1.00 94.56 73 SER A CA 1
ATOM 526 C C . SER A 1 73 ? -9.951 -2.064 -6.044 1.00 94.56 73 SER A C 1
ATOM 528 O O . SER A 1 73 ? -9.312 -1.647 -5.078 1.00 94.56 73 SER A O 1
ATOM 530 N N . TYR A 1 74 ? -11.046 -2.805 -5.911 1.00 94.44 74 TYR A N 1
ATOM 531 C CA . TYR A 1 74 ? -11.415 -3.455 -4.660 1.00 94.44 74 TYR A CA 1
ATOM 532 C C . TYR A 1 74 ? -11.822 -4.905 -4.914 1.00 94.44 74 TYR A C 1
ATOM 534 O O . TYR A 1 74 ? -12.376 -5.242 -5.957 1.00 94.44 74 TYR A O 1
ATOM 542 N N . THR A 1 75 ? -11.523 -5.786 -3.966 1.00 94.31 75 THR A N 1
ATOM 543 C CA . THR A 1 75 ? -11.867 -7.211 -4.034 1.00 94.31 75 THR A CA 1
ATOM 544 C C . THR A 1 75 ? -12.568 -7.613 -2.740 1.00 94.31 75 THR A C 1
ATOM 546 O O . THR A 1 75 ? -11.984 -7.426 -1.669 1.00 94.31 75 THR A O 1
ATOM 549 N N . PRO A 1 76 ? -13.802 -8.144 -2.793 1.00 93.19 76 PRO A N 1
ATOM 550 C CA . PRO A 1 76 ? -14.483 -8.632 -1.604 1.00 93.19 76 PRO A CA 1
ATOM 551 C C . PRO A 1 76 ? -13.793 -9.894 -1.079 1.00 93.19 76 PRO A C 1
ATOM 553 O O . PRO A 1 76 ? -13.503 -10.827 -1.830 1.00 93.19 76 PRO A O 1
ATOM 556 N N . GLY A 1 77 ? -13.548 -9.922 0.225 1.00 92.12 77 GLY A N 1
ATOM 557 C CA . GLY A 1 77 ? -13.147 -11.106 0.968 1.00 92.12 77 GLY A CA 1
ATOM 558 C C . GLY A 1 77 ? -14.364 -11.725 1.645 1.00 92.12 77 GLY A C 1
ATOM 559 O O . GLY A 1 77 ? -15.092 -11.046 2.370 1.00 92.12 77 GLY A O 1
ATOM 560 N N . LEU A 1 78 ? -14.586 -13.014 1.417 1.00 90.50 78 LEU A N 1
ATOM 561 C CA . LEU A 1 78 ? -15.728 -13.760 1.935 1.00 90.50 78 LEU A CA 1
ATOM 562 C C . LEU A 1 78 ? -15.304 -14.709 3.057 1.00 90.50 78 LEU A C 1
ATOM 564 O O . LEU A 1 78 ? -14.204 -15.268 3.050 1.00 90.50 78 LEU A O 1
ATOM 568 N N . ASN A 1 79 ? -16.200 -14.919 4.011 1.00 89.19 79 ASN A N 1
ATOM 569 C CA . A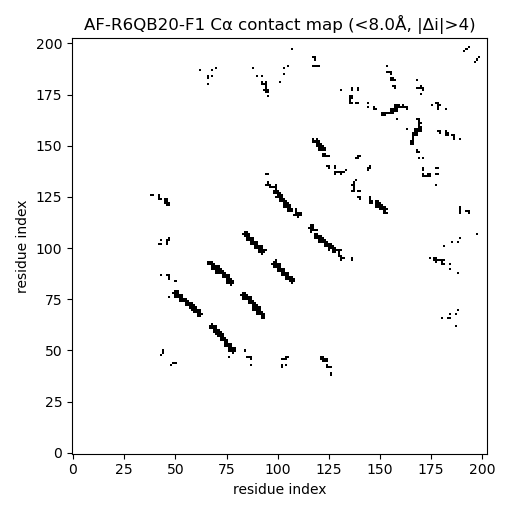SN A 1 79 ? -16.104 -16.011 4.969 1.00 89.19 79 ASN A CA 1
ATOM 570 C C . ASN A 1 79 ? -16.441 -17.352 4.288 1.00 89.19 79 ASN A C 1
ATOM 572 O O . ASN A 1 79 ? -17.087 -17.370 3.237 1.00 89.19 79 ASN A O 1
ATOM 576 N N . PRO A 1 80 ? -16.079 -18.501 4.892 1.00 87.19 80 PRO A N 1
ATOM 577 C CA . PRO A 1 80 ? -16.427 -19.821 4.353 1.00 87.19 80 PRO A CA 1
ATOM 578 C C . PRO A 1 80 ? -17.933 -20.075 4.175 1.00 87.19 80 PRO A C 1
ATOM 580 O O . PRO A 1 80 ? -18.313 -20.979 3.437 1.00 87.19 80 PRO A O 1
ATOM 583 N N . ASP A 1 81 ? -18.784 -19.311 4.863 1.00 86.44 81 ASP A N 1
ATOM 584 C CA . ASP A 1 81 ? -20.245 -19.365 4.746 1.00 86.44 81 ASP A CA 1
ATOM 585 C C . ASP A 1 81 ? -20.804 -18.495 3.600 1.00 86.44 81 ASP A C 1
ATOM 587 O O . ASP A 1 81 ? -22.012 -18.489 3.370 1.00 86.44 81 ASP A O 1
ATOM 591 N N . GLY A 1 82 ? -19.937 -17.783 2.872 1.00 82.81 82 GLY A N 1
ATOM 592 C CA . GLY A 1 82 ? -20.299 -16.881 1.780 1.00 82.81 82 GLY A CA 1
ATOM 593 C C . GLY A 1 82 ? -20.689 -15.467 2.220 1.00 82.81 82 GLY A C 1
ATOM 594 O O . GLY A 1 82 ? -21.003 -14.645 1.362 1.00 82.81 82 GLY A O 1
ATOM 595 N N . SER A 1 83 ? -20.664 -15.156 3.520 1.00 86.81 83 SER A N 1
ATOM 596 C CA . SER A 1 83 ? -20.882 -13.791 4.014 1.00 86.81 83 SER A CA 1
ATOM 597 C C . SER A 1 83 ? -19.671 -12.893 3.741 1.00 86.81 83 SER A C 1
ATOM 599 O O . SER A 1 83 ? -18.532 -13.361 3.682 1.00 86.81 83 SER A O 1
ATOM 601 N N . ILE A 1 84 ? -19.902 -11.588 3.578 1.00 88.31 84 ILE A N 1
ATOM 602 C CA . ILE A 1 84 ? -18.823 -10.618 3.357 1.00 88.31 84 ILE A CA 1
ATOM 603 C C . ILE A 1 84 ? -18.041 -10.445 4.660 1.00 88.31 84 ILE A C 1
ATOM 605 O O . ILE A 1 84 ? -18.571 -9.985 5.669 1.00 88.31 84 ILE A O 1
ATOM 609 N N . LYS A 1 85 ? -16.759 -10.805 4.626 1.00 89.62 85 LYS A N 1
ATOM 610 C CA . LYS A 1 85 ? -15.818 -10.589 5.725 1.00 89.62 85 LYS A CA 1
ATOM 611 C C . LYS A 1 85 ? -15.262 -9.170 5.697 1.00 89.62 85 LYS A C 1
ATOM 613 O O . LYS A 1 85 ? -15.156 -8.524 6.730 1.00 89.62 85 LYS A O 1
ATOM 618 N N . GLY A 1 86 ? -14.905 -8.696 4.509 1.00 91.38 86 GLY A N 1
ATOM 619 C CA . GLY A 1 86 ? -14.225 -7.424 4.317 1.00 91.38 86 GLY A CA 1
ATOM 620 C C . GLY A 1 86 ? -13.860 -7.196 2.859 1.00 91.38 86 GLY A C 1
ATOM 621 O O . GLY A 1 86 ? -14.337 -7.903 1.973 1.00 91.38 86 GLY A O 1
ATOM 622 N N . TYR A 1 87 ? -12.991 -6.224 2.612 1.00 93.50 87 TYR A N 1
ATOM 623 C CA . TYR A 1 87 ? -12.535 -5.857 1.275 1.00 93.50 87 TYR A CA 1
ATOM 624 C C . TYR A 1 87 ? -11.031 -5.594 1.272 1.00 93.50 87 TYR A C 1
ATOM 626 O O . TYR A 1 87 ? -10.509 -4.984 2.201 1.00 93.50 87 TYR A O 1
ATOM 634 N N . ALA A 1 88 ? -10.342 -6.013 0.213 1.00 95.81 88 ALA A N 1
ATOM 635 C CA . ALA A 1 88 ? -8.997 -5.547 -0.106 1.00 95.81 88 ALA A CA 1
ATOM 636 C C . ALA A 1 88 ? -9.095 -4.432 -1.149 1.00 95.81 88 ALA A C 1
ATOM 638 O O . ALA A 1 88 ? -9.640 -4.653 -2.228 1.00 95.81 88 ALA A O 1
ATOM 639 N N . VAL A 1 89 ? -8.582 -3.247 -0.833 1.00 96.00 89 VAL A N 1
ATOM 640 C CA . VAL A 1 89 ? -8.643 -2.054 -1.683 1.00 96.00 89 VAL A CA 1
ATOM 641 C C . VAL A 1 89 ? -7.235 -1.693 -2.140 1.00 96.00 89 VAL A C 1
ATOM 643 O O . VAL A 1 89 ? -6.359 -1.425 -1.316 1.00 96.00 89 VAL A O 1
ATOM 646 N N . SER A 1 90 ? -7.021 -1.691 -3.453 1.00 96.44 90 SER A N 1
ATOM 647 C CA . SER A 1 90 ? -5.755 -1.328 -4.089 1.00 96.44 90 SER A CA 1
ATOM 648 C C . SER A 1 90 ? -5.722 0.161 -4.396 1.00 96.44 90 SER A C 1
ATOM 650 O O . SER A 1 90 ? -6.670 0.726 -4.947 1.00 96.44 90 SER A O 1
ATOM 652 N N . VAL A 1 91 ? -4.602 0.793 -4.065 1.00 96.12 91 VAL A N 1
ATOM 653 C CA . VAL A 1 91 ? -4.421 2.237 -4.160 1.00 96.12 91 VAL A CA 1
ATOM 654 C C . VAL A 1 91 ? -3.059 2.551 -4.749 1.00 96.12 91 VAL A C 1
ATOM 656 O O . VAL A 1 91 ? -2.051 1.954 -4.378 1.00 96.12 91 VAL A O 1
ATOM 659 N N . THR A 1 92 ? -3.013 3.541 -5.630 1.00 95.62 92 THR A N 1
ATOM 660 C CA . THR A 1 92 ? -1.774 4.214 -6.013 1.00 95.62 92 THR A CA 1
ATOM 661 C C . THR A 1 92 ? -1.804 5.629 -5.463 1.00 95.62 92 THR A C 1
ATOM 663 O O . THR A 1 92 ? -2.749 6.368 -5.707 1.00 95.62 92 THR A O 1
ATOM 666 N N . THR A 1 93 ? -0.774 6.026 -4.724 1.00 95.06 93 THR A N 1
ATOM 667 C CA . THR A 1 93 ? -0.646 7.389 -4.195 1.00 95.06 93 THR A CA 1
ATOM 668 C C . THR A 1 93 ? 0.732 7.969 -4.510 1.00 95.06 93 THR A C 1
ATOM 670 O O . THR A 1 93 ? 1.638 7.285 -5.010 1.00 95.06 93 THR A O 1
ATOM 673 N N . LYS A 1 94 ? 0.900 9.263 -4.245 1.00 93.81 94 LYS A N 1
ATOM 674 C CA . LYS A 1 94 ? 2.160 9.976 -4.429 1.00 93.81 94 LYS A CA 1
ATOM 675 C C . LYS A 1 94 ? 2.868 10.135 -3.086 1.00 93.81 94 LYS A C 1
ATOM 677 O O . LYS A 1 94 ? 2.520 10.990 -2.278 1.00 93.81 94 LYS A O 1
ATOM 682 N N . GLY A 1 95 ? 3.894 9.311 -2.877 1.00 90.38 95 GLY A N 1
ATOM 683 C CA . GLY A 1 95 ? 4.819 9.413 -1.752 1.00 90.38 95 GLY A CA 1
ATOM 684 C C . GLY A 1 95 ? 5.822 10.553 -1.927 1.00 90.38 95 GLY A C 1
ATOM 685 O O . GLY A 1 95 ? 5.501 11.636 -2.423 1.00 90.38 95 GLY A O 1
ATOM 686 N N . PHE A 1 96 ? 7.074 10.315 -1.529 1.00 90.62 96 PHE A N 1
ATOM 687 C CA . PHE A 1 96 ? 8.159 11.213 -1.930 1.00 90.62 96 PHE A CA 1
ATOM 688 C C . PHE A 1 96 ? 8.309 11.222 -3.459 1.00 90.62 96 PHE A C 1
ATOM 690 O O . PHE A 1 96 ? 8.496 12.279 -4.065 1.00 90.62 96 PHE A O 1
ATOM 697 N N . SER A 1 97 ? 8.149 10.046 -4.064 1.00 85.50 97 SER A N 1
ATOM 698 C CA . SER A 1 97 ? 8.070 9.827 -5.502 1.00 85.50 97 SER A CA 1
ATOM 699 C C . SER A 1 97 ? 6.661 9.387 -5.916 1.00 85.50 97 SER A C 1
ATOM 701 O O . SER A 1 97 ? 5.832 8.985 -5.100 1.00 85.50 97 SER A O 1
ATOM 703 N N . ALA A 1 98 ? 6.371 9.460 -7.215 1.00 87.62 98 ALA A N 1
ATOM 704 C CA . ALA A 1 98 ? 5.128 8.923 -7.760 1.00 87.62 98 ALA A CA 1
ATOM 705 C C . ALA A 1 98 ? 5.155 7.384 -7.833 1.00 87.62 98 ALA A C 1
ATOM 707 O O . ALA A 1 98 ? 6.219 6.777 -7.993 1.00 87.62 98 ALA A O 1
ATOM 708 N N . GLY A 1 99 ? 3.968 6.773 -7.792 1.00 89.12 99 GLY A N 1
ATOM 709 C CA . GLY A 1 99 ? 3.787 5.339 -8.029 1.00 89.12 99 GLY A CA 1
ATOM 710 C C . GLY A 1 99 ? 3.908 4.464 -6.783 1.00 89.12 99 GLY A C 1
ATOM 711 O O . GLY A 1 99 ? 4.267 3.300 -6.915 1.00 89.12 99 GLY A O 1
ATOM 712 N N . LEU A 1 100 ? 3.627 5.001 -5.592 1.00 94.06 100 LEU A N 1
ATOM 713 C CA . LEU A 1 100 ? 3.549 4.195 -4.376 1.00 94.06 100 LEU A CA 1
ATOM 714 C C . LEU A 1 100 ? 2.262 3.360 -4.425 1.00 94.06 100 LEU A C 1
ATOM 716 O O . LEU A 1 100 ? 1.171 3.925 -4.339 1.00 94.06 100 LEU A O 1
ATOM 720 N N . LYS A 1 101 ? 2.387 2.037 -4.580 1.00 95.50 101 LYS A N 1
ATOM 721 C CA . LYS A 1 101 ? 1.247 1.110 -4.625 1.00 95.50 101 LYS A CA 1
ATOM 722 C C . LYS A 1 101 ? 1.031 0.475 -3.262 1.00 95.50 101 LYS A C 1
ATOM 724 O O . LYS A 1 101 ? 1.943 -0.108 -2.672 1.00 95.50 101 LYS A O 1
ATOM 729 N N . LEU A 1 102 ? -0.195 0.575 -2.782 1.00 96.69 102 LEU A N 1
ATOM 730 C CA . LEU A 1 102 ? -0.620 0.177 -1.452 1.00 96.69 102 LEU A CA 1
ATOM 731 C C . LEU A 1 102 ? -1.868 -0.689 -1.570 1.00 96.69 102 LEU A C 1
ATOM 733 O O . LEU A 1 102 ? -2.653 -0.553 -2.507 1.00 96.69 102 LEU A O 1
ATOM 737 N N . MET A 1 103 ? -2.055 -1.560 -0.595 1.00 97.12 103 MET A N 1
ATOM 738 C CA . MET A 1 103 ? -3.278 -2.317 -0.424 1.00 97.12 103 MET A CA 1
ATOM 739 C C . MET A 1 103 ? -3.729 -2.207 1.023 1.00 97.12 103 MET A C 1
ATOM 741 O O . MET A 1 103 ? -2.935 -2.413 1.943 1.00 97.12 103 MET A O 1
ATOM 745 N N . TYR A 1 104 ? -5.004 -1.894 1.206 1.00 96.75 104 TYR A N 1
ATOM 746 C CA . TYR A 1 104 ? -5.647 -1.782 2.507 1.00 96.75 104 TYR A CA 1
ATOM 747 C C . TYR A 1 104 ? -6.704 -2.862 2.648 1.00 96.75 104 TYR A C 1
ATOM 749 O O . TYR A 1 104 ? -7.465 -3.116 1.718 1.00 96.75 104 TYR A O 1
ATOM 757 N N . GLY A 1 105 ? -6.756 -3.488 3.815 1.00 95.25 105 GLY A N 1
ATOM 758 C CA . GLY A 1 105 ? -7.864 -4.353 4.195 1.00 95.25 105 GLY A CA 1
ATOM 759 C C . GLY A 1 105 ? -8.873 -3.547 4.997 1.00 95.25 105 GLY A C 1
ATOM 760 O O . GLY A 1 105 ? -8.471 -2.791 5.879 1.00 95.25 105 GLY A O 1
ATOM 761 N N . ILE A 1 106 ? -10.157 -3.698 4.693 1.00 93.25 106 ILE A N 1
ATOM 762 C CA . ILE A 1 106 ? -11.265 -3.076 5.420 1.00 93.25 106 ILE A CA 1
ATOM 763 C C . ILE A 1 106 ? -12.182 -4.178 5.942 1.00 93.25 106 ILE A C 1
ATOM 765 O O . ILE A 1 106 ? -12.643 -5.013 5.162 1.00 93.25 106 ILE A O 1
ATOM 769 N N . ASP A 1 107 ? -12.455 -4.179 7.244 1.00 90.44 107 ASP A N 1
ATOM 770 C CA . ASP A 1 107 ? -13.453 -5.055 7.858 1.00 90.44 107 ASP A CA 1
ATOM 771 C C . ASP A 1 107 ? -14.855 -4.512 7.572 1.00 90.44 107 ASP A C 1
ATOM 773 O O . ASP A 1 107 ? -15.171 -3.370 7.914 1.00 90.44 107 ASP A O 1
ATOM 777 N N . ALA A 1 108 ? -15.697 -5.341 6.953 1.00 83.06 108 ALA A N 1
ATOM 778 C CA . ALA A 1 108 ? -17.075 -4.978 6.642 1.00 83.06 108 ALA A CA 1
ATOM 779 C C . ALA A 1 108 ? -18.030 -5.158 7.834 1.00 83.06 108 ALA A C 1
ATOM 781 O O . ALA A 1 108 ? -19.153 -4.663 7.791 1.00 83.06 108 ALA A O 1
ATOM 782 N N . ASN A 1 109 ? -17.596 -5.869 8.878 1.00 77.19 109 ASN A N 1
ATOM 783 C CA . ASN A 1 109 ? -18.403 -6.237 10.042 1.00 77.19 109 ASN A CA 1
ATOM 784 C C . ASN A 1 109 ? -18.037 -5.442 11.301 1.00 77.19 109 ASN A C 1
ATOM 786 O O . ASN A 1 109 ? -18.612 -5.678 12.368 1.00 77.19 109 ASN A O 1
ATOM 790 N N . SER A 1 110 ? -17.073 -4.526 11.198 1.00 66.50 110 SER A N 1
ATOM 791 C CA . SER A 1 110 ? -16.706 -3.665 12.313 1.00 66.50 110 SER A CA 1
ATOM 792 C C . SER A 1 110 ? -17.800 -2.623 12.530 1.00 66.50 110 SER A C 1
ATOM 794 O O . SER A 1 110 ? -18.021 -1.750 11.693 1.00 66.50 110 SER A O 1
ATOM 796 N N . ASN A 1 111 ? -18.494 -2.740 13.659 1.00 57.88 111 ASN A N 1
ATOM 797 C CA . ASN A 1 111 ? -19.364 -1.692 14.173 1.00 57.88 111 ASN A CA 1
ATOM 798 C C . ASN A 1 111 ? -18.519 -0.842 15.127 1.00 57.88 111 ASN A C 1
ATOM 800 O O . ASN A 1 111 ? -17.859 -1.402 16.008 1.00 57.88 111 ASN A O 1
ATOM 804 N N . ASP A 1 112 ? -18.535 0.487 15.005 1.00 53.53 112 ASP A N 1
ATOM 805 C CA . ASP A 1 112 ? -18.036 1.321 16.098 1.00 53.53 112 ASP A CA 1
ATOM 806 C C . ASP A 1 112 ? -18.880 1.075 17.362 1.00 53.53 112 ASP A C 1
ATOM 808 O O . ASP A 1 112 ? -20.078 0.792 17.280 1.00 53.53 112 ASP A O 1
ATOM 812 N N . ASP A 1 113 ? -18.284 1.254 18.543 1.00 50.56 113 ASP A N 1
ATOM 813 C CA . ASP A 1 113 ? -18.972 1.193 19.841 1.00 50.56 113 ASP A CA 1
ATOM 814 C C . ASP A 1 113 ? -20.131 2.217 19.936 1.00 50.56 113 ASP A C 1
ATOM 816 O O . ASP A 1 113 ? -20.985 2.118 20.819 1.00 50.56 113 ASP A O 1
ATOM 820 N N . ASN A 1 114 ? -20.201 3.175 18.999 1.00 51.25 114 ASN A N 1
ATOM 821 C CA . ASN A 1 114 ? -21.290 4.140 18.828 1.00 51.25 114 ASN A CA 1
ATOM 822 C C . ASN A 1 114 ? -22.316 3.783 17.730 1.00 51.25 114 ASN A C 1
ATOM 824 O O . ASN A 1 114 ? -23.213 4.584 17.461 1.00 51.25 114 ASN A O 1
ATOM 828 N N . GLY A 1 115 ? -22.222 2.612 17.092 1.00 47.88 115 GLY A N 1
ATOM 829 C CA . GLY A 1 115 ? -23.148 2.176 16.037 1.00 47.88 115 GLY A CA 1
ATOM 830 C C . GLY A 1 115 ? -22.956 2.874 14.685 1.00 47.88 115 GLY A C 1
ATOM 831 O O . GLY A 1 115 ? -23.863 2.846 13.852 1.00 47.88 115 GLY A O 1
ATOM 832 N N . THR A 1 116 ? -21.808 3.519 14.466 1.00 52.47 116 THR A N 1
ATOM 833 C CA . THR A 1 116 ? -21.373 3.989 13.149 1.00 52.47 116 THR A CA 1
ATOM 834 C C . THR A 1 116 ? -20.546 2.891 12.479 1.00 52.47 116 THR A C 1
ATOM 836 O O . THR A 1 116 ? -19.533 2.434 12.999 1.00 52.47 116 THR A O 1
ATOM 839 N N . ASP A 1 117 ? -21.006 2.425 11.323 1.00 59.22 117 ASP A N 1
ATOM 840 C CA . ASP A 1 117 ? -20.335 1.409 10.500 1.00 59.22 117 ASP A CA 1
ATOM 841 C C . ASP A 1 117 ? -19.120 2.007 9.748 1.00 59.22 117 ASP A C 1
ATOM 843 O O . ASP A 1 117 ? -19.066 1.993 8.511 1.00 59.22 117 ASP A O 1
ATOM 847 N N . GLU A 1 118 ? -18.191 2.622 10.475 1.00 63.75 118 GLU A N 1
ATOM 848 C CA . GLU A 1 118 ? -16.935 3.111 9.907 1.00 63.75 118 GLU A CA 1
ATOM 849 C C . GLU A 1 118 ? -16.036 1.903 9.621 1.00 63.75 118 GLU A C 1
ATOM 851 O O . GLU A 1 118 ? -15.706 1.118 10.518 1.00 63.75 118 GLU A O 1
ATOM 856 N N . GLY A 1 119 ? -15.652 1.727 8.354 1.00 74.38 119 GLY A N 1
ATOM 857 C CA . GLY A 1 119 ? -14.803 0.611 7.940 1.00 74.38 119 GLY A CA 1
ATOM 858 C C . GLY A 1 119 ? -13.487 0.621 8.717 1.00 74.38 119 GLY A C 1
ATOM 859 O O . GLY A 1 119 ? -12.710 1.569 8.628 1.00 74.38 119 GLY A O 1
ATOM 860 N N . THR A 1 120 ? -13.225 -0.430 9.495 1.00 89.50 120 THR A N 1
ATOM 861 C CA . THR A 1 120 ? -11.969 -0.549 10.250 1.00 89.50 120 THR A CA 1
ATOM 862 C C . THR A 1 120 ? -10.883 -1.116 9.353 1.00 89.50 120 THR A C 1
ATOM 864 O O . THR A 1 120 ? -11.082 -2.144 8.708 1.00 89.50 120 THR A O 1
ATOM 867 N N . ILE A 1 121 ? -9.715 -0.477 9.339 1.00 93.12 121 ILE A N 1
ATOM 868 C CA . ILE A 1 121 ? -8.563 -0.960 8.584 1.00 93.12 121 ILE A CA 1
ATOM 869 C C . ILE A 1 121 ? -8.008 -2.195 9.290 1.00 93.12 121 ILE A C 1
ATOM 871 O O . ILE A 1 121 ? -7.528 -2.123 10.419 1.00 93.12 121 ILE A O 1
ATOM 875 N N . THR A 1 122 ? -8.051 -3.347 8.630 1.00 93.56 122 THR A N 1
ATOM 876 C CA . THR A 1 122 ? -7.526 -4.612 9.168 1.00 93.56 122 THR A CA 1
ATOM 877 C C . THR A 1 122 ? -6.020 -4.730 8.978 1.00 93.56 122 THR A C 1
ATOM 879 O O . THR A 1 122 ? -5.346 -5.387 9.769 1.00 93.56 122 THR A O 1
ATOM 882 N N . GLY A 1 123 ? -5.472 -4.054 7.968 1.00 93.62 123 GLY A N 1
ATOM 883 C CA . GLY A 1 123 ? -4.041 -4.032 7.710 1.00 93.62 123 GLY A CA 1
ATOM 884 C C . GLY A 1 123 ? -3.655 -3.216 6.482 1.00 93.62 123 GLY A C 1
ATOM 885 O O . GLY A 1 123 ? -4.498 -2.817 5.677 1.00 93.62 123 GLY A O 1
ATOM 886 N N . LEU A 1 124 ? -2.346 -3.003 6.350 1.00 96.50 124 LEU A N 1
ATOM 887 C CA . LEU A 1 124 ? -1.700 -2.346 5.218 1.00 96.50 124 LEU A CA 1
ATOM 888 C C . LEU A 1 124 ? -0.620 -3.266 4.644 1.00 96.50 124 LEU A C 1
ATOM 890 O O . LEU A 1 124 ? 0.291 -3.687 5.358 1.00 96.50 124 LEU A O 1
ATOM 894 N N . SER A 1 125 ? -0.674 -3.494 3.335 1.00 96.50 125 SER A N 1
ATOM 895 C CA . SER A 1 125 ? 0.414 -4.084 2.563 1.00 96.50 125 SER A CA 1
ATOM 896 C C . SER A 1 125 ? 0.961 -3.053 1.581 1.00 96.50 125 SER A C 1
ATOM 898 O O . SER A 1 125 ? 0.218 -2.429 0.825 1.00 96.50 125 SER A O 1
ATOM 900 N N . VAL A 1 126 ? 2.277 -2.852 1.597 1.00 95.19 126 VAL A N 1
ATOM 901 C CA . VAL A 1 126 ? 2.960 -2.001 0.620 1.00 95.19 126 VAL A CA 1
ATOM 902 C C . VAL A 1 126 ? 3.367 -2.881 -0.554 1.00 95.19 126 VAL A C 1
ATOM 904 O O . VAL A 1 126 ? 4.322 -3.647 -0.443 1.00 95.19 126 VAL A O 1
ATOM 907 N N . VAL A 1 127 ? 2.613 -2.783 -1.649 1.00 94.06 127 VAL A N 1
ATOM 908 C CA . VAL A 1 127 ? 2.759 -3.628 -2.845 1.00 94.06 127 VAL A CA 1
ATOM 909 C C . VAL A 1 127 ? 3.995 -3.223 -3.645 1.00 94.06 127 VAL A C 1
ATOM 911 O O . VAL A 1 127 ? 4.759 -4.075 -4.087 1.00 94.06 127 VAL A O 1
ATOM 914 N N . ASP A 1 128 ? 4.209 -1.917 -3.814 1.00 93.50 128 ASP A N 1
ATOM 915 C CA . ASP A 1 128 ? 5.364 -1.377 -4.528 1.00 93.50 128 ASP A CA 1
ATOM 916 C C . ASP A 1 128 ? 5.761 -0.019 -3.946 1.00 93.50 128 ASP A C 1
ATOM 918 O O . ASP A 1 128 ? 4.981 0.936 -3.956 1.00 93.50 128 ASP A O 1
ATOM 922 N N . ASN A 1 129 ? 6.990 0.064 -3.441 1.00 94.00 129 ASN A N 1
ATOM 923 C CA . ASN A 1 129 ? 7.618 1.300 -2.987 1.00 94.00 129 ASN A CA 1
ATOM 924 C C . ASN A 1 129 ? 9.014 1.505 -3.589 1.00 94.00 129 ASN A C 1
ATOM 926 O O . ASN A 1 129 ? 9.824 2.232 -3.010 1.00 94.00 129 ASN A 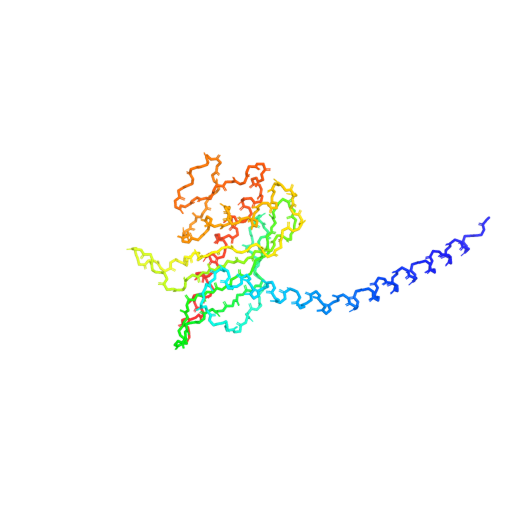O 1
ATOM 930 N N . SER A 1 130 ? 9.312 0.897 -4.744 1.00 92.50 130 SER A N 1
ATOM 931 C CA . SER A 1 130 ? 10.655 0.927 -5.342 1.00 92.50 130 SER A CA 1
ATOM 932 C C . SER A 1 130 ? 11.154 2.337 -5.664 1.00 92.50 130 SER A C 1
ATOM 934 O O . SER A 1 130 ? 12.359 2.565 -5.760 1.00 92.50 130 SER A O 1
ATOM 936 N N . ASN A 1 131 ? 10.228 3.282 -5.839 1.00 92.44 131 ASN A N 1
ATOM 937 C CA . ASN A 1 131 ? 10.527 4.676 -6.159 1.00 92.44 131 ASN A CA 1
ATOM 938 C C . ASN A 1 131 ? 10.800 5.539 -4.917 1.00 92.44 131 ASN A C 1
ATOM 940 O O . ASN A 1 131 ? 11.229 6.687 -5.051 1.00 92.44 131 ASN A O 1
ATOM 944 N N . GLU A 1 132 ? 10.564 5.018 -3.713 1.00 94.81 132 GLU A N 1
ATOM 945 C CA . GLU A 1 132 ? 10.880 5.714 -2.470 1.00 94.81 132 GLU A CA 1
ATOM 946 C C . GLU A 1 132 ? 12.365 5.574 -2.119 1.00 94.81 132 GLU A C 1
ATOM 948 O O . GLU A 1 132 ? 13.028 4.595 -2.457 1.00 94.81 132 GLU A O 1
ATOM 953 N N . THR A 1 133 ? 12.909 6.548 -1.388 1.00 94.94 133 THR A N 1
ATOM 954 C CA . THR A 1 133 ? 14.333 6.543 -1.034 1.00 94.94 133 THR A CA 1
ATOM 955 C C . THR A 1 133 ? 14.677 5.351 -0.120 1.00 94.94 133 THR A C 1
ATOM 957 O O . THR A 1 133 ? 14.119 5.261 0.986 1.00 94.94 133 THR A O 1
ATOM 960 N N . PRO A 1 134 ? 15.617 4.462 -0.515 1.00 94.25 134 PRO A N 1
ATOM 961 C CA . PRO A 1 134 ? 16.055 3.337 0.309 1.00 94.25 134 PRO A CA 1
ATOM 962 C C . PRO A 1 134 ? 16.575 3.787 1.676 1.00 94.25 134 PRO A C 1
ATOM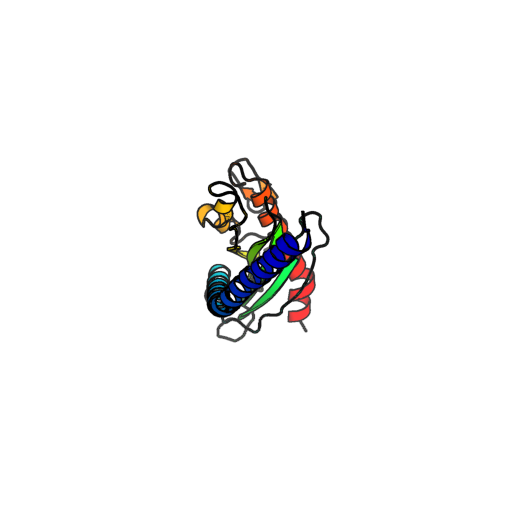 964 O O . PRO A 1 134 ? 17.315 4.763 1.786 1.00 94.25 134 PRO A O 1
ATOM 967 N N . GLY A 1 135 ? 16.173 3.083 2.735 1.00 92.88 135 GLY A N 1
ATOM 968 C CA . GLY A 1 135 ? 16.524 3.436 4.115 1.00 92.88 135 GLY A CA 1
A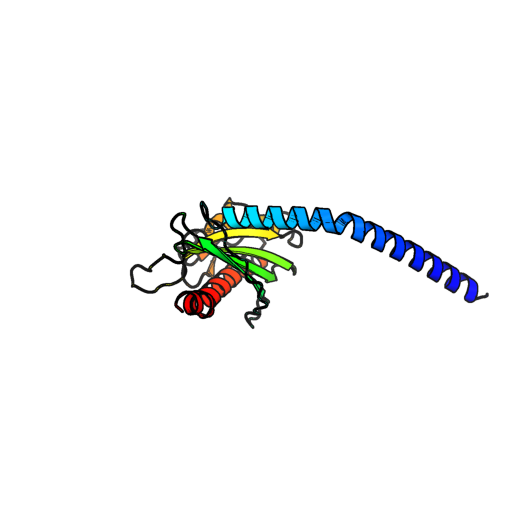TOM 969 C C . GLY A 1 135 ? 15.738 4.615 4.703 1.00 92.88 135 GLY A C 1
ATOM 970 O O . GLY A 1 135 ? 15.861 4.863 5.901 1.00 92.88 135 GLY A O 1
ATOM 971 N N . LEU A 1 136 ? 14.897 5.288 3.909 1.00 93.75 136 LEU A N 1
ATOM 972 C CA . LEU A 1 136 ? 13.971 6.339 4.338 1.00 93.75 136 LEU A CA 1
ATOM 973 C C . LEU A 1 136 ? 12.528 5.913 4.029 1.00 93.75 136 LEU A C 1
ATOM 975 O O . LEU A 1 136 ? 11.987 5.076 4.744 1.00 93.75 136 LEU A O 1
ATOM 979 N N . GLY A 1 137 ? 11.917 6.442 2.963 1.00 92.75 137 GLY A N 1
ATOM 980 C CA . GLY A 1 137 ? 10.524 6.165 2.591 1.00 92.75 137 GLY A CA 1
ATOM 981 C C . GLY A 1 137 ? 10.264 4.696 2.265 1.00 92.75 137 GLY A C 1
ATOM 982 O O . GLY A 1 137 ? 9.213 4.178 2.619 1.00 92.75 137 GLY A O 1
ATOM 983 N N . ALA A 1 138 ? 11.257 3.984 1.722 1.00 95.12 138 ALA A N 1
ATOM 984 C CA . ALA A 1 138 ? 11.146 2.548 1.460 1.00 95.12 138 ALA A CA 1
ATOM 985 C C . ALA A 1 138 ? 10.964 1.705 2.741 1.00 95.12 138 ALA A C 1
ATOM 987 O O . ALA A 1 138 ? 10.576 0.544 2.671 1.00 95.12 138 ALA A O 1
ATOM 988 N N . ASN A 1 139 ? 11.203 2.277 3.931 1.00 95.75 139 ASN A N 1
ATOM 989 C CA . ASN A 1 139 ? 10.858 1.622 5.193 1.00 95.75 139 ASN A CA 1
ATOM 990 C C . ASN A 1 139 ? 9.340 1.526 5.419 1.00 95.75 139 ASN A C 1
ATOM 992 O O . ASN A 1 139 ? 8.933 0.915 6.399 1.00 95.75 139 ASN A O 1
ATOM 996 N N . SER A 1 140 ? 8.504 2.099 4.546 1.00 94.56 140 SER A N 1
ATOM 997 C CA . SER A 1 140 ? 7.049 1.958 4.618 1.00 94.56 140 SER A CA 1
ATOM 998 C C . SER A 1 140 ? 6.579 0.507 4.509 1.00 94.56 140 SER A C 1
ATOM 1000 O O . SER A 1 140 ? 5.556 0.166 5.086 1.00 94.56 140 SER A O 1
ATOM 1002 N N . SER A 1 141 ? 7.332 -0.360 3.824 1.00 94.31 141 SER A N 1
ATOM 1003 C CA . SER A 1 141 ? 7.017 -1.790 3.698 1.00 94.31 141 SER A CA 1
ATOM 1004 C C . SER A 1 141 ? 7.427 -2.625 4.913 1.00 94.31 141 SER A C 1
ATOM 1006 O O . SER A 1 141 ? 7.132 -3.818 4.968 1.00 94.31 141 SER A O 1
ATOM 1008 N N . LYS A 1 142 ? 8.115 -2.027 5.892 1.00 95.25 142 LYS A N 1
ATOM 1009 C CA . LYS A 1 142 ? 8.559 -2.737 7.089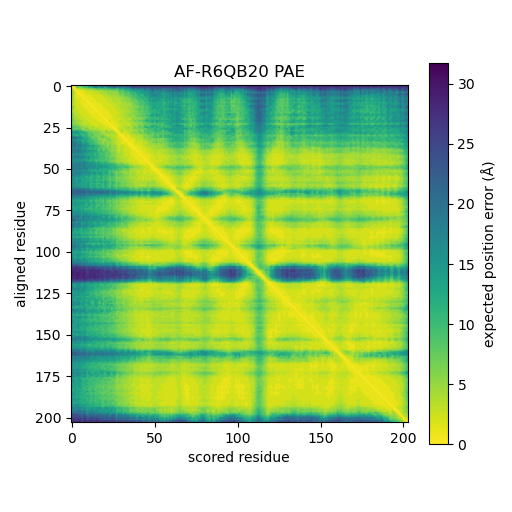 1.00 95.25 142 LYS A CA 1
ATOM 1010 C C . LYS A 1 142 ? 7.379 -2.998 8.029 1.00 95.25 142 LYS A C 1
ATOM 1012 O O . LYS A 1 142 ? 6.713 -2.026 8.399 1.00 95.25 142 LYS A O 1
ATOM 1017 N N . PRO A 1 143 ? 7.158 -4.249 8.478 1.00 93.56 143 PRO A N 1
ATOM 1018 C CA . PRO A 1 143 ? 6.063 -4.592 9.387 1.00 93.56 143 PRO A CA 1
ATOM 1019 C C . PRO A 1 143 ? 6.032 -3.752 10.666 1.00 93.56 143 PRO A C 1
ATOM 1021 O O . PRO A 1 143 ? 4.958 -3.439 11.169 1.00 93.56 143 PRO A O 1
ATOM 1024 N N . GLU A 1 144 ? 7.198 -3.333 11.170 1.00 92.94 144 GLU A N 1
ATOM 1025 C CA . GLU A 1 144 ? 7.308 -2.482 12.359 1.00 92.94 144 GLU A CA 1
ATOM 1026 C C . GLU A 1 144 ? 6.620 -1.123 12.178 1.00 92.94 144 GLU A C 1
ATOM 1028 O O . GLU A 1 144 ? 6.204 -0.506 13.158 1.00 92.94 144 GLU A O 1
ATOM 1033 N N . TRP A 1 145 ? 6.511 -0.646 10.936 1.00 95.19 145 TRP 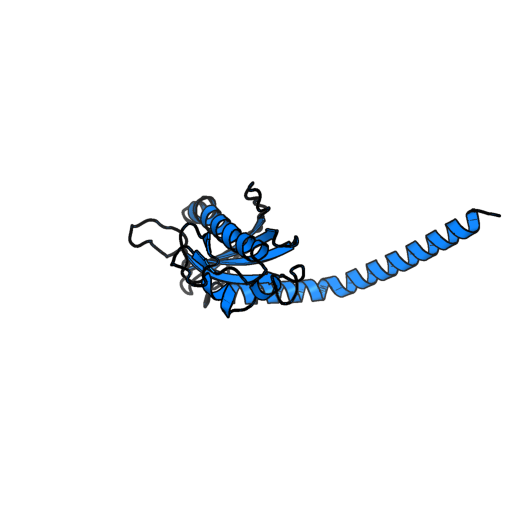A N 1
ATOM 1034 C CA . TRP A 1 145 ? 5.855 0.612 10.614 1.00 95.19 145 TRP A CA 1
ATOM 1035 C C . TRP A 1 145 ? 4.468 0.412 9.997 1.00 95.19 145 TRP A C 1
ATOM 1037 O O . TRP A 1 145 ? 3.521 1.049 10.462 1.00 95.19 145 TRP A O 1
ATOM 1047 N N . SER A 1 146 ? 4.320 -0.466 8.997 1.00 94.75 146 SER A N 1
ATOM 1048 C CA . SER A 1 146 ? 3.030 -0.716 8.329 1.00 94.75 146 SER A CA 1
ATOM 1049 C C . SER A 1 146 ? 2.006 -1.390 9.245 1.00 94.75 146 SER A C 1
ATOM 1051 O O . SER A 1 146 ? 0.806 -1.172 9.091 1.00 94.75 146 SER A O 1
ATOM 1053 N N . GLY A 1 147 ? 2.457 -2.137 10.257 1.00 94.06 147 GLY A N 1
ATOM 1054 C CA . GLY A 1 147 ? 1.583 -2.759 11.252 1.00 94.06 147 GLY A CA 1
ATOM 1055 C C . GLY A 1 147 ? 0.789 -1.761 12.101 1.00 94.06 147 GLY A C 1
ATOM 1056 O O . GLY A 1 147 ? -0.208 -2.143 12.702 1.00 94.06 147 GLY A O 1
ATOM 1057 N N . GLN A 1 148 ? 1.167 -0.475 12.115 1.00 95.19 148 GLN A N 1
ATOM 1058 C CA . GLN A 1 148 ? 0.435 0.571 12.841 1.00 95.19 148 GLN A CA 1
ATOM 1059 C C . GLN A 1 148 ? -0.990 0.797 12.322 1.00 95.19 148 GLN A C 1
ATOM 1061 O O . GLN A 1 148 ? -1.796 1.366 13.049 1.00 95.19 148 GLN A O 1
ATOM 1066 N N . PHE A 1 149 ? -1.285 0.393 11.083 1.00 94.44 149 PHE A N 1
ATOM 1067 C CA . PHE A 1 149 ? -2.585 0.599 10.440 1.00 94.44 149 PHE A CA 1
ATOM 1068 C C . PHE A 1 149 ? -3.632 -0.445 10.841 1.00 94.44 149 PHE A C 1
ATOM 1070 O O . PHE A 1 149 ? -4.823 -0.199 10.683 1.00 94.44 149 PHE A O 1
ATOM 1077 N N . ALA A 1 150 ? -3.210 -1.599 11.363 1.00 93.12 150 ALA A N 1
ATOM 1078 C CA . ALA A 1 150 ? -4.132 -2.650 11.772 1.00 93.12 150 ALA A CA 1
ATOM 1079 C C . ALA A 1 150 ? -4.980 -2.203 12.975 1.00 93.12 150 ALA A C 1
ATOM 1081 O O . ALA A 1 150 ? -4.455 -1.719 13.979 1.00 93.12 150 ALA A O 1
ATOM 1082 N N . GLY A 1 151 ? -6.296 -2.376 12.870 1.00 89.75 151 GLY A N 1
ATOM 1083 C CA . GLY A 1 151 ? -7.278 -1.981 13.880 1.00 89.75 151 GLY A CA 1
ATOM 1084 C C . GLY A 1 151 ? -7.565 -0.478 13.939 1.00 89.75 151 GLY A C 1
ATOM 1085 O O . GLY A 1 151 ? -8.255 -0.033 14.854 1.00 89.75 151 GLY A O 1
ATOM 1086 N N . LYS A 1 152 ? -7.036 0.319 13.003 1.00 90.38 152 LYS A N 1
ATOM 1087 C CA . LYS A 1 152 ? -7.266 1.768 12.957 1.00 90.38 152 LYS A CA 1
ATOM 1088 C C . LYS A 1 152 ? -8.600 2.087 12.280 1.00 90.38 152 LYS A C 1
ATOM 1090 O O . LYS A 1 152 ? -9.006 1.405 11.342 1.00 90.38 152 LYS A O 1
ATOM 1095 N N . LYS A 1 153 ? -9.265 3.140 12.752 1.00 86.88 153 LYS A N 1
ATOM 1096 C CA . LYS A 1 153 ? -10.548 3.635 12.233 1.00 86.88 153 LYS A CA 1
ATOM 1097 C C . LYS A 1 153 ? -10.624 5.157 12.337 1.00 86.88 153 LYS A C 1
ATOM 1099 O O . LYS A 1 153 ? -9.840 5.761 13.076 1.00 86.88 153 LYS A O 1
ATOM 1104 N N . GLY A 1 154 ? -11.579 5.743 11.623 1.00 84.88 154 GLY A N 1
ATOM 1105 C CA . GLY A 1 154 ? -11.760 7.188 11.535 1.00 84.88 154 GLY A CA 1
ATOM 1106 C C . GLY A 1 154 ? -10.629 7.893 10.782 1.00 84.88 154 GLY A C 1
ATOM 1107 O O . GLY A 1 154 ? -9.802 7.267 10.116 1.00 84.88 154 GLY A O 1
ATOM 1108 N N . GLU A 1 155 ? -10.601 9.219 10.889 1.00 89.38 155 GLU A N 1
ATOM 1109 C CA . GLU A 1 155 ? -9.582 10.052 10.252 1.00 89.38 155 GLU A CA 1
ATOM 1110 C C . GLU A 1 155 ? -8.227 9.903 10.962 1.00 89.38 155 GLU A C 1
ATOM 1112 O O . GLU A 1 155 ? -8.085 10.195 12.153 1.00 89.38 155 GLU A O 1
ATOM 1117 N N . LEU A 1 156 ? -7.223 9.427 10.223 1.00 93.06 156 LEU A N 1
ATOM 1118 C CA . LEU A 1 156 ? -5.865 9.213 10.710 1.00 93.06 156 LEU A CA 1
ATOM 1119 C C . LEU A 1 156 ? -4.957 10.400 10.398 1.00 93.06 156 LEU A C 1
ATOM 1121 O O . LEU A 1 156 ? -4.967 10.953 9.297 1.00 93.06 156 LEU A O 1
ATOM 1125 N N . GLU A 1 157 ? -4.078 10.718 11.345 1.00 94.50 157 GLU A N 1
ATOM 1126 C CA . GLU A 1 157 ? -3.066 11.761 11.195 1.00 94.50 157 GLU A CA 1
ATOM 1127 C C . GLU A 1 157 ? -1.643 11.242 11.430 1.00 94.50 157 GLU A C 1
ATOM 1129 O O . GLU A 1 157 ? -1.397 10.271 12.145 1.00 94.50 157 GLU A O 1
ATOM 1134 N N . VAL A 1 158 ? -0.652 11.938 10.870 1.00 95.38 158 VAL A N 1
ATOM 1135 C CA . VAL A 1 158 ? 0.760 11.613 11.105 1.00 95.38 158 VAL A CA 1
ATOM 1136 C C . VAL A 1 158 ? 1.306 12.387 12.299 1.00 95.38 158 VAL A C 1
ATOM 1138 O O . VAL A 1 158 ? 1.346 13.618 12.281 1.00 95.38 158 VAL A O 1
ATOM 1141 N N . THR A 1 159 ? 1.868 11.675 13.275 1.00 94.88 159 THR A N 1
ATOM 1142 C CA . THR A 1 159 ? 2.614 12.267 14.393 1.00 94.88 159 THR A CA 1
ATOM 1143 C C . THR A 1 159 ? 4.120 12.048 14.264 1.00 94.88 159 THR A C 1
ATOM 1145 O O . THR A 1 159 ? 4.586 11.044 13.736 1.00 94.88 159 THR A O 1
ATOM 1148 N N . LYS A 1 160 ? 4.921 12.988 14.773 1.00 91.88 160 LYS A N 1
ATOM 1149 C CA . LYS A 1 160 ? 6.394 12.886 14.818 1.00 91.88 160 LYS A CA 1
ATOM 1150 C C . LYS A 1 160 ? 6.937 12.600 16.219 1.00 91.88 160 LYS A C 1
ATOM 1152 O O . LYS A 1 160 ? 8.149 12.589 16.403 1.00 91.88 160 LYS A O 1
ATOM 1157 N N . THR A 1 161 ? 6.062 12.425 17.207 1.00 84.69 161 THR A N 1
ATOM 1158 C CA . THR A 1 161 ? 6.458 12.310 18.618 1.00 84.69 161 THR A CA 1
ATOM 1159 C C . THR A 1 161 ? 6.966 10.919 18.991 1.00 84.69 161 THR A C 1
ATOM 1161 O O . THR A 1 161 ? 7.629 10.781 20.013 1.00 84.69 161 THR A O 1
ATOM 1164 N N . GLY A 1 162 ? 6.671 9.897 18.179 1.00 81.38 162 GLY A N 1
ATOM 1165 C CA . GLY A 1 162 ? 6.963 8.499 18.509 1.00 81.38 162 GLY A CA 1
ATOM 1166 C C . GLY A 1 162 ? 5.952 7.876 19.480 1.00 81.38 162 GLY A C 1
ATOM 1167 O O . GLY A 1 162 ? 6.168 6.769 19.962 1.00 81.38 162 GLY A O 1
ATOM 1168 N N . SER A 1 163 ? 4.861 8.580 19.794 1.00 82.50 163 SER A N 1
ATOM 1169 C CA . SER A 1 163 ? 3.790 8.120 20.685 1.00 82.50 163 SER A CA 1
ATOM 1170 C C . SER A 1 163 ? 2.433 8.353 20.027 1.00 82.50 163 SER A C 1
ATOM 1172 O O . SER A 1 163 ? 1.674 9.227 20.441 1.00 82.50 163 SER A O 1
ATOM 1174 N N . ALA A 1 164 ? 2.177 7.616 18.948 1.00 85.38 164 ALA A N 1
ATOM 1175 C CA . ALA A 1 164 ? 0.904 7.648 18.240 1.00 85.38 164 ALA A CA 1
ATOM 1176 C C . ALA A 1 164 ? -0.251 7.120 19.101 1.00 85.38 164 ALA A C 1
ATOM 1178 O O . ALA A 1 164 ? -0.127 6.088 19.760 1.00 85.38 164 ALA A O 1
ATOM 1179 N N . THR A 1 165 ? -1.371 7.839 19.065 1.00 88.31 165 THR A N 1
ATOM 1180 C CA . THR A 1 165 ? -2.662 7.418 19.616 1.00 88.31 165 THR A CA 1
ATOM 1181 C C . THR A 1 165 ? -3.447 6.562 18.614 1.00 88.31 165 THR A C 1
ATOM 1183 O O . THR A 1 165 ? -2.960 6.214 17.533 1.00 88.31 165 THR A O 1
ATOM 1186 N N . ASP A 1 166 ? -4.690 6.222 18.952 1.00 85.00 166 ASP A N 1
ATOM 1187 C CA . ASP A 1 166 ? -5.554 5.400 18.103 1.00 85.00 166 ASP A CA 1
ATOM 1188 C C . ASP A 1 166 ? -5.886 6.045 16.753 1.00 85.00 166 ASP A C 1
ATOM 1190 O O . ASP A 1 166 ? -5.973 5.325 15.769 1.00 85.00 166 ASP A O 1
ATOM 1194 N N . SER A 1 167 ? -5.921 7.375 16.663 1.00 89.00 167 SER A N 1
ATOM 1195 C CA . SER A 1 167 ? -6.141 8.118 15.407 1.00 89.00 167 SER A CA 1
ATOM 1196 C C . SER A 1 167 ? -4.842 8.631 14.775 1.00 89.00 167 SER A C 1
ATOM 1198 O O . SER A 1 167 ? -4.855 9.555 13.965 1.00 89.00 167 SER A O 1
ATOM 1200 N N . GLN A 1 168 ? -3.686 8.096 15.181 1.00 93.25 168 GLN A N 1
ATOM 1201 C CA . GLN A 1 168 ? -2.391 8.564 14.698 1.00 93.25 168 GLN A CA 1
ATOM 1202 C C . GLN A 1 168 ? -1.492 7.431 14.210 1.00 93.25 168 GLN A C 1
ATOM 1204 O O . GLN A 1 168 ? -1.544 6.299 14.693 1.00 93.25 168 GLN A O 1
ATOM 1209 N N . ILE A 1 169 ? -0.602 7.790 13.287 1.00 95.88 169 ILE A N 1
ATOM 1210 C CA . ILE A 1 169 ? 0.477 6.957 12.759 1.00 95.88 169 ILE A CA 1
ATOM 1211 C C . ILE A 1 169 ? 1.802 7.677 13.007 1.00 95.88 169 ILE A C 1
ATOM 1213 O O . ILE A 1 169 ? 1.954 8.861 12.691 1.00 95.88 169 ILE A O 1
ATOM 1217 N N . ASN A 1 170 ? 2.792 6.984 13.571 1.00 96.56 170 ASN A N 1
ATOM 1218 C CA . ASN A 1 170 ? 4.118 7.572 13.725 1.00 96.56 170 ASN A CA 1
ATOM 1219 C C . ASN A 1 170 ? 4.756 7.780 12.354 1.00 96.56 170 ASN A C 1
ATOM 1221 O O . ASN A 1 170 ? 4.755 6.885 11.514 1.00 96.56 170 ASN A O 1
ATOM 1225 N N . ALA A 1 171 ? 5.368 8.936 12.136 1.00 96.44 171 ALA A N 1
ATOM 1226 C CA . ALA A 1 171 ? 6.140 9.200 10.937 1.00 96.44 171 ALA A CA 1
ATOM 1227 C C . ALA A 1 171 ? 7.389 8.311 10.883 1.00 96.44 171 ALA A C 1
ATOM 1229 O O . ALA A 1 171 ? 8.096 8.144 11.877 1.00 96.44 171 ALA A O 1
ATOM 1230 N N . ILE A 1 172 ? 7.728 7.838 9.687 1.00 95.31 172 ILE A N 1
ATOM 1231 C CA . ILE A 1 172 ? 9.059 7.312 9.395 1.00 95.31 172 ILE A CA 1
ATOM 1232 C C . ILE A 1 172 ? 10.060 8.461 9.549 1.00 95.31 172 ILE A C 1
ATOM 1234 O O . ILE A 1 172 ? 9.937 9.513 8.905 1.00 95.31 172 ILE A O 1
ATOM 1238 N N . THR A 1 173 ? 11.073 8.260 10.390 1.00 93.56 173 THR A N 1
ATOM 1239 C CA . THR A 1 173 ? 12.155 9.229 10.593 1.00 93.56 173 THR A CA 1
ATOM 1240 C C . THR A 1 173 ? 12.799 9.596 9.257 1.00 93.56 173 THR A C 1
ATOM 1242 O O . THR A 1 173 ? 13.269 8.733 8.521 1.00 93.56 173 THR A O 1
ATOM 1245 N N . GLY A 1 174 ? 12.807 10.891 8.928 1.00 93.75 174 GLY A N 1
ATOM 1246 C CA . GLY A 1 174 ? 13.363 11.398 7.668 1.00 93.75 174 GLY A CA 1
ATOM 1247 C C . GLY A 1 174 ? 12.485 11.198 6.423 1.00 93.75 174 GLY A C 1
ATOM 1248 O O . GLY A 1 174 ? 12.866 11.669 5.358 1.00 93.75 174 GLY A O 1
ATOM 1249 N N . ALA A 1 175 ? 11.305 10.576 6.537 1.00 95.62 175 ALA A N 1
ATOM 1250 C CA . ALA A 1 175 ? 10.385 10.326 5.421 1.00 95.62 175 ALA A CA 1
ATOM 1251 C C . ALA A 1 175 ? 8.930 10.707 5.761 1.00 95.62 175 ALA A C 1
ATOM 1253 O O . ALA A 1 175 ? 7.987 9.924 5.621 1.00 95.62 175 ALA A O 1
ATOM 1254 N N . THR A 1 176 ? 8.730 11.951 6.216 1.00 94.75 176 THR A N 1
ATOM 1255 C CA . THR A 1 176 ? 7.389 12.465 6.557 1.00 94.75 176 THR A CA 1
ATOM 1256 C C . THR A 1 176 ? 6.456 12.525 5.346 1.00 94.75 176 THR A C 1
ATOM 1258 O O . THR A 1 176 ? 5.264 12.313 5.519 1.00 94.75 176 THR A O 1
ATOM 1261 N N . ILE A 1 177 ? 6.970 12.799 4.140 1.00 94.62 177 ILE A N 1
ATOM 1262 C CA . ILE A 1 177 ? 6.142 12.871 2.922 1.00 94.62 177 ILE A CA 1
ATOM 1263 C C . ILE A 1 177 ? 5.519 11.501 2.633 1.00 94.62 177 ILE A C 1
ATOM 1265 O O . ILE A 1 177 ? 4.301 11.403 2.557 1.00 94.62 177 ILE A O 1
ATOM 1269 N N . THR A 1 178 ? 6.327 10.438 2.610 1.00 95.69 178 THR A N 1
ATOM 1270 C CA . THR A 1 178 ? 5.855 9.051 2.473 1.00 95.69 178 THR A CA 1
ATOM 1271 C C . THR A 1 178 ? 4.857 8.680 3.564 1.00 95.69 178 THR A C 1
ATOM 1273 O O . THR A 1 178 ? 3.802 8.128 3.280 1.00 95.69 178 THR A O 1
ATOM 1276 N N . SER A 1 179 ? 5.164 9.030 4.819 1.00 96.25 179 SER A N 1
ATOM 1277 C CA . SER A 1 179 ? 4.286 8.718 5.955 1.00 96.25 179 SER A CA 1
ATOM 1278 C C . SER A 1 179 ? 2.913 9.372 5.801 1.00 96.25 179 SER A C 1
ATOM 1280 O O . SER A 1 179 ? 1.897 8.739 6.066 1.00 96.25 179 SER A O 1
ATOM 1282 N N . LYS A 1 180 ? 2.884 10.636 5.354 1.00 95.44 180 LYS A N 1
ATOM 1283 C CA . LYS A 1 180 ? 1.645 11.369 5.084 1.00 95.44 180 LYS A CA 1
ATOM 1284 C C . LYS A 1 180 ? 0.880 10.767 3.920 1.00 95.44 180 LYS A C 1
ATOM 1286 O O . LYS A 1 180 ? -0.307 10.550 4.083 1.00 95.44 180 LYS A O 1
ATOM 1291 N N . ALA A 1 181 ? 1.550 10.456 2.813 1.00 95.62 181 ALA A N 1
ATOM 1292 C CA . ALA A 1 181 ? 0.903 9.870 1.643 1.00 95.62 181 ALA A CA 1
ATOM 1293 C C . ALA A 1 181 ? 0.147 8.586 2.005 1.00 95.62 181 ALA A C 1
ATOM 1295 O O . ALA A 1 181 ? -1.051 8.508 1.781 1.00 95.62 181 ALA A O 1
ATOM 1296 N N . VAL A 1 182 ? 0.818 7.643 2.676 1.00 96.25 182 VAL A N 1
ATOM 1297 C CA . VAL A 1 182 ? 0.201 6.382 3.126 1.00 96.25 182 VAL A CA 1
ATOM 1298 C C . VAL A 1 182 ? -0.919 6.621 4.149 1.00 96.25 182 VAL A C 1
ATOM 1300 O O . VAL A 1 182 ? -1.926 5.921 4.155 1.00 96.25 182 VAL A O 1
ATOM 1303 N N . THR A 1 183 ? -0.758 7.581 5.061 1.00 95.94 183 THR A N 1
ATOM 1304 C CA . THR A 1 183 ? -1.786 7.836 6.085 1.00 95.94 183 THR A CA 1
ATOM 1305 C C . THR A 1 183 ? -3.033 8.474 5.481 1.00 95.94 183 THR A C 1
ATOM 1307 O O . THR A 1 183 ? -4.141 8.044 5.770 1.00 95.94 183 THR A O 1
ATOM 1310 N N . LEU A 1 184 ? -2.864 9.455 4.597 1.00 94.88 184 LEU A N 1
ATOM 1311 C CA . LEU A 1 184 ? -3.979 10.133 3.941 1.00 94.88 184 LEU A CA 1
ATOM 1312 C C . LEU A 1 184 ? -4.689 9.209 2.948 1.00 94.88 184 LEU A C 1
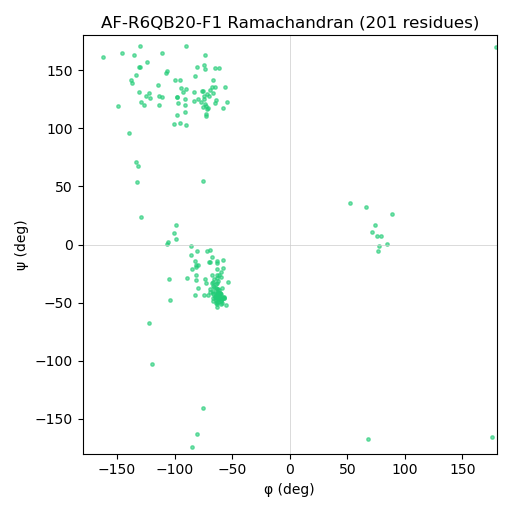ATOM 1314 O O . LEU A 1 184 ? -5.914 9.169 2.948 1.00 94.88 184 LEU A O 1
ATOM 1318 N N . SER A 1 185 ? -3.952 8.368 2.212 1.00 95.19 185 SER A N 1
ATOM 1319 C CA . SER A 1 185 ? -4.580 7.359 1.355 1.00 95.19 185 SER A CA 1
ATOM 1320 C C . SER A 1 185 ? -5.391 6.327 2.140 1.00 95.19 185 SER A C 1
ATOM 1322 O O . SER A 1 185 ? -6.336 5.764 1.600 1.00 95.19 185 SER A O 1
ATOM 1324 N N . ALA A 1 186 ? -5.061 6.078 3.412 1.00 94.94 186 ALA A N 1
ATOM 1325 C CA . ALA A 1 186 ? -5.889 5.237 4.273 1.00 94.94 186 ALA A CA 1
ATOM 1326 C C . ALA A 1 186 ? -7.246 5.902 4.565 1.00 94.94 186 ALA A C 1
ATOM 1328 O O . ALA A 1 186 ? -8.280 5.247 4.468 1.00 94.94 186 ALA A O 1
ATOM 1329 N N . ASN A 1 187 ? -7.248 7.211 4.839 1.00 93.50 187 ASN A N 1
ATOM 1330 C CA . ASN A 1 187 ? -8.479 7.986 5.034 1.00 93.50 187 ASN A CA 1
ATOM 1331 C C . ASN A 1 187 ? -9.330 8.008 3.756 1.00 93.50 187 ASN A C 1
ATOM 1333 O O . ASN A 1 187 ? -10.548 7.840 3.820 1.00 93.50 187 ASN A O 1
ATOM 1337 N N . ASP A 1 188 ? -8.689 8.163 2.595 1.00 93.50 188 ASP A N 1
ATOM 1338 C CA . ASP A 1 188 ? -9.359 8.123 1.293 1.00 93.50 188 ASP A CA 1
ATOM 1339 C C . ASP A 1 188 ? -10.050 6.780 1.042 1.00 93.50 188 ASP A C 1
ATOM 1341 O O . ASP A 1 188 ? -11.181 6.743 0.554 1.00 93.50 188 ASP A O 1
ATOM 1345 N N . VAL A 1 189 ? -9.389 5.673 1.398 1.00 93.12 189 VAL A N 1
ATOM 1346 C CA . VAL A 1 189 ? -9.967 4.328 1.291 1.00 93.12 189 VAL A CA 1
ATOM 1347 C C . VAL A 1 189 ? -11.164 4.170 2.214 1.00 93.12 189 VAL A C 1
ATOM 1349 O O . VAL A 1 189 ? -12.202 3.695 1.754 1.00 93.12 189 VAL A O 1
ATOM 1352 N N . SER A 1 190 ? -11.052 4.574 3.481 1.00 91.44 190 SER A N 1
ATOM 1353 C CA . SER A 1 190 ? -12.169 4.495 4.431 1.00 91.44 190 SER A CA 1
ATOM 1354 C C . SER A 1 190 ? -13.379 5.277 3.920 1.00 91.44 190 SER A C 1
ATOM 1356 O O . SER A 1 190 ? -14.490 4.751 3.871 1.00 91.44 190 SER A O 1
ATOM 1358 N N . LYS A 1 191 ? -13.149 6.491 3.409 1.00 90.00 191 LYS A N 1
ATOM 1359 C CA . LYS A 1 191 ? -14.198 7.309 2.798 1.00 90.00 191 LYS A CA 1
ATOM 1360 C C . LYS A 1 191 ? -14.804 6.646 1.559 1.00 90.00 191 LYS A C 1
ATOM 1362 O O . LYS A 1 191 ? -16.022 6.596 1.422 1.00 90.00 191 LYS A O 1
ATOM 1367 N N . TYR A 1 192 ? -13.980 6.120 0.653 1.00 90.69 192 TYR A N 1
ATOM 1368 C CA . TYR A 1 192 ? -14.464 5.438 -0.550 1.00 90.69 192 TYR A CA 1
ATOM 1369 C C . TYR A 1 192 ? -15.287 4.189 -0.220 1.00 90.69 192 TYR A C 1
ATOM 1371 O O . TYR A 1 192 ? -16.308 3.925 -0.864 1.00 90.69 192 TYR A O 1
ATOM 1379 N N . TYR A 1 193 ? -14.872 3.442 0.804 1.00 90.44 193 TYR A N 1
ATOM 1380 C CA . TYR A 1 193 ? -15.614 2.301 1.314 1.00 90.44 193 TYR A CA 1
ATOM 1381 C C . TYR A 1 193 ? -17.013 2.714 1.789 1.00 90.44 193 TYR A C 1
ATOM 1383 O O . TYR A 1 193 ? -18.006 2.137 1.341 1.00 90.44 193 TYR A O 1
ATOM 1391 N N . GLU A 1 194 ? -17.104 3.741 2.632 1.00 86.94 194 GLU A N 1
ATOM 1392 C CA . GLU A 1 194 ? -18.377 4.253 3.149 1.00 86.94 194 GLU A CA 1
ATOM 1393 C C . GLU A 1 194 ? -19.279 4.802 2.040 1.00 86.94 194 GLU A C 1
ATOM 1395 O O . GLU A 1 194 ? -20.494 4.566 2.030 1.00 86.94 194 GLU A O 1
ATOM 1400 N N . ASP A 1 195 ? -18.690 5.523 1.085 1.00 85.81 195 ASP A N 1
ATOM 1401 C CA . ASP A 1 195 ? -19.453 6.223 0.065 1.00 85.81 195 ASP A CA 1
ATOM 1402 C C . ASP A 1 195 ? -19.911 5.344 -1.093 1.00 85.81 195 ASP A C 1
ATOM 1404 O O . ASP A 1 195 ? -20.976 5.625 -1.656 1.00 85.81 195 ASP A O 1
ATOM 1408 N N . THR A 1 196 ? -19.145 4.302 -1.418 1.00 85.75 196 THR A N 1
ATOM 1409 C CA . THR A 1 196 ? -19.346 3.478 -2.616 1.00 85.75 196 THR A CA 1
ATOM 1410 C C . THR A 1 196 ? -19.558 2.015 -2.248 1.00 85.75 196 THR A C 1
ATOM 1412 O O . THR A 1 196 ? -20.672 1.507 -2.382 1.00 85.75 196 THR A O 1
ATOM 1415 N N . ILE A 1 197 ? -18.524 1.350 -1.722 1.00 83.38 197 ILE A N 1
ATOM 1416 C CA . ILE A 1 197 ? -18.504 -0.112 -1.542 1.00 83.38 197 ILE A CA 1
ATOM 1417 C C . ILE A 1 197 ? -19.649 -0.572 -0.632 1.00 83.38 197 ILE A C 1
ATOM 1419 O O . ILE A 1 197 ? -20.418 -1.470 -0.979 1.00 83.38 197 ILE A O 1
ATOM 1423 N N . LYS A 1 198 ? -19.819 0.085 0.517 1.00 80.12 198 LYS A N 1
ATOM 1424 C CA . LYS A 1 198 ? -20.847 -0.273 1.494 1.00 80.12 198 LYS A CA 1
ATOM 1425 C C . LYS A 1 198 ? -22.269 -0.054 0.966 1.00 80.12 198 LYS A C 1
ATOM 1427 O O . LYS A 1 198 ? -23.170 -0.832 1.271 1.00 80.12 198 LYS A O 1
ATOM 1432 N N . LYS A 1 199 ? -22.492 0.998 0.171 1.00 74.06 199 LYS A N 1
ATOM 1433 C CA . LYS A 1 199 ? -23.818 1.304 -0.398 1.00 74.06 199 LYS A CA 1
ATOM 1434 C C . LYS A 1 199 ? -24.198 0.339 -1.522 1.00 74.06 199 LYS A C 1
ATOM 1436 O O . LYS A 1 199 ? -25.386 0.097 -1.726 1.00 74.06 199 LYS A O 1
ATOM 1441 N N . GLU A 1 200 ? -23.220 -0.198 -2.244 1.00 66.56 200 GLU A N 1
ATOM 1442 C CA . GLU A 1 200 ? -23.448 -1.195 -3.293 1.00 66.56 200 GLU A CA 1
ATOM 1443 C C . GLU A 1 200 ? -23.647 -2.606 -2.737 1.00 66.56 200 GLU A C 1
ATOM 1445 O O . GLU A 1 200 ? -24.525 -3.310 -3.223 1.00 66.56 200 GLU A O 1
ATOM 1450 N N . GLY A 1 201 ? -22.926 -2.990 -1.679 1.00 54.84 201 GLY A N 1
ATOM 1451 C CA . GLY A 1 201 ? -23.084 -4.299 -1.028 1.00 54.84 201 GLY A CA 1
ATOM 1452 C C . GLY A 1 201 ? -24.417 -4.508 -0.293 1.00 54.84 201 GLY A C 1
ATOM 1453 O O . GLY A 1 201 ? -24.725 -5.630 0.095 1.00 54.84 201 GLY A O 1
ATOM 1454 N N . ASN A 1 202 ? -25.210 -3.446 -0.109 1.00 48.91 202 ASN A N 1
ATOM 1455 C CA . ASN A 1 202 ? -26.524 -3.478 0.548 1.00 48.91 202 ASN A CA 1
ATOM 1456 C C . ASN A 1 202 ? -27.714 -3.468 -0.441 1.00 48.91 202 ASN A C 1
ATOM 1458 O O . ASN A 1 202 ? -28.853 -3.247 -0.019 1.00 48.91 202 ASN A O 1
ATOM 1462 N N . LYS A 1 203 ? -27.462 -3.641 -1.746 1.00 37.75 203 LYS A N 1
ATOM 1463 C CA . LYS A 1 203 ? -28.488 -3.794 -2.794 1.00 37.75 203 LYS A CA 1
ATOM 1464 C C . LYS A 1 203 ? -28.652 -5.252 -3.199 1.00 37.75 203 LYS A C 1
ATOM 1466 O O . LYS A 1 203 ? -29.814 -5.625 -3.476 1.00 37.75 203 LYS A O 1
#

Foldseek 3Di:
DDPVVVVVVVVVVVVVVVVVVVVVCVVVVVVVVVVLVVLVVVQFCQFPPQFDKDDKDADFDQLPDPFRKTWGIKIFTAHPVRHTQWIKTWMFTAFVHGGFIKIWTWGQPDAPPVRDRQTQTQFMARSDDPVPDPPFLVCCRPCVQRVLRHRATDQADEDCPVDDDSRYGHHGVPRNRSVGSVRVSVNSVSVCCVVPVSVVVVD

Sequence (203 aa):
MSIVKPAAILLIICAIVSGILGYVNDVTTAPIAAADKKTTEESMNAVLADAQWGETVEVNYETGDDNGTVITSYTPGLNPDGSIKGYAVSVTTKGFSAGLKLMYGIDANSNDDNGTDEGTITGLSVVDNSNETPGLGANSSKPEWSGQFAGKKGELEVTKTGSATDSQINAITGATITSKAVTLSANDVSKYYEDTIKKEGNK

Radius of gyration: 21.09 Å; Cα contacts (8 Å, |Δi|>4): 379; chains: 1; bounding box: 59×37×67 Å

Secondary structure (DSSP, 8-state):
--THHHHHHHHHHHHHHHHHHHHHHHHHHHHHHHHHHHHHHHHHHHHSTT-EE---EEEEEE--STT--EEEEEEEEE-TTS-EEEEEEEEEE-SSSS-EEEEEEEESS---TTS--PPEEEEEEEEE-TTSPTTTGGGGGSHHHHGGGTTB-SS-EEESSS---TTEEEPPTT-HHHHHHHHHHHHHHHHHIIIIIHHHTT-

Solvent-accessible surface area (backbone atoms only — not comparable to full-atom values): 10751 Å² total; per-residue (Å²): 132,76,66,65,60,62,52,52,53,49,52,52,51,51,53,51,53,52,50,51,51,51,53,51,48,62,70,44,48,61,60,48,54,54,51,49,52,51,50,50,56,52,37,41,46,66,10,40,67,90,49,49,74,55,75,71,45,78,46,83,46,68,72,83,55,97,57,59,36,29,40,42,30,41,26,46,19,19,37,99,87,70,48,75,46,24,34,36,37,33,32,35,28,35,36,79,32,71,71,30,29,36,32,37,9,32,29,67,75,41,62,40,100,83,73,48,73,55,45,25,24,50,15,50,26,59,76,36,46,87,64,31,52,80,90,31,36,38,47,54,62,35,62,92,56,27,53,63,42,41,76,27,47,75,76,49,44,74,34,85,81,77,73,54,54,78,45,32,38,56,41,45,76,93,15,54,54,28,36,42,34,59,39,48,48,50,36,51,48,40,50,47,37,63,71,43,55,54,62,59,77,75,111

pLDDT: mean 88.16, std 10.75, range [37.75, 97.12]